Protein AF-A0A8H6XWH4-F1 (afdb_monomer_lite)

Foldseek 3Di:
DDDDDDDDDPVLLQVLLQLLLVQLVCLVQLAHPPPAALLLVQCLLVLNDNVSCDLVNCCVRPVVLSVVLVVLVVDAQPDQCQVCQVLCCVQVVDGSVVCPNDHRVSSVVVSSSSVCCVRPNPDGSPDSSSVSSSNNNLPQDPVRRGSSVVQQPPDVGVSVSNVQSVLFDQQALVSALVQEDEDDDPCQVVLLVLLCVLQVPNVDHPSVLVSCLRQDADAQQVVVCVVLVVLFDPVQDCVCRRGRRRLVLLQLCLQAVGSTDRPVDHGQYEYEDALQDCVQPVDNVVSVVCQVVQAWDHDNVNNYIYTHSVVLSVLSNDDAPCVDRVRDSSSVSSNSSSSNSRNSHPPDDPD

Sequence (351 aa):
MFPSSVPVPAQRLTEAKRLGAICGLLMVFGQSPAPISPAIFQYIVHGGNLHSLPPSFISEWFSELRLQLLEFHAMGPDDDLTPFQSHLITYLNVEASAFQPRDLATHLSLGVVLLFRPTLADTTFDHPELKSFAEGFLLPCRNGFNLGEAIRNFEGGSDAFFSLIATSYISSADSVLPNIQPIAPPLLNTWIAALREHTGDITLTFNMLVERFLRGTGTPCPVQFQAARGAFHPIVDLSRIDTPGFRSQALVWAATGSPFINPTQGRIFFGPVATDDSQYDAIPANRERLAANGTFLFRTCVRTVMYPVDYVLHLAQGRYSPESEPADFQEAFDFWMLRQCLLGIGRHNLI

Radius of gyration: 26.5 Å; chains: 1; bounding box: 67×39×72 Å

pLDDT: mean 89.53, std 9.78, range [31.25, 98.19]

Organism: NCBI:txid2733690

Structure (mmCIF, N/CA/C/O backbone):
data_AF-A0A8H6XWH4-F1
#
_entry.id   AF-A0A8H6XWH4-F1
#
loop_
_atom_site.group_PDB
_atom_site.id
_atom_site.type_symbol
_atom_site.label_atom_id
_atom_site.label_alt_id
_atom_site.label_comp_id
_atom_site.label_asym_id
_atom_site.label_entity_id
_atom_site.label_seq_id
_atom_site.pdbx_PDB_ins_code
_atom_site.Cartn_x
_atom_site.Cartn_y
_atom_site.Cartn_z
_atom_site.occupancy
_atom_site.B_iso_or_equiv
_atom_site.auth_seq_id
_atom_site.auth_comp_id
_atom_site.auth_asym_id
_atom_site.auth_atom_id
_atom_site.pdbx_PDB_model_num
ATOM 1 N N . MET A 1 1 ? 21.682 -8.995 -35.319 1.00 31.75 1 MET A N 1
ATOM 2 C CA . MET A 1 1 ? 20.736 -9.767 -36.154 1.00 31.75 1 MET A CA 1
ATOM 3 C C . MET A 1 1 ? 20.256 -10.928 -35.292 1.00 31.75 1 MET A C 1
ATOM 5 O O . MET A 1 1 ? 21.017 -11.862 -35.087 1.00 31.75 1 MET A O 1
ATOM 9 N N . PHE A 1 2 ? 19.099 -10.795 -34.639 1.00 41.12 2 PHE A N 1
ATOM 10 C CA . PHE A 1 2 ? 18.585 -11.838 -33.741 1.00 41.12 2 PHE A CA 1
ATOM 11 C C . PHE A 1 2 ? 17.994 -12.986 -34.580 1.00 41.12 2 PHE A C 1
ATOM 13 O O . PHE A 1 2 ? 17.369 -12.701 -35.604 1.00 41.12 2 PHE A O 1
ATOM 20 N N . PRO A 1 3 ? 18.230 -14.260 -34.215 1.00 42.75 3 PRO A N 1
ATOM 21 C CA . PRO A 1 3 ? 17.780 -15.406 -34.997 1.00 42.75 3 PRO A CA 1
ATOM 22 C C . PRO A 1 3 ? 16.251 -15.436 -35.108 1.00 42.75 3 PRO A C 1
ATOM 24 O O . PRO A 1 3 ? 15.540 -15.015 -34.196 1.00 42.75 3 PRO A O 1
ATOM 27 N N . SER A 1 4 ? 15.767 -15.934 -36.249 1.00 44.75 4 SER A N 1
ATOM 28 C CA . SER A 1 4 ? 14.352 -16.142 -36.570 1.00 44.75 4 SER A CA 1
ATOM 29 C C . SER A 1 4 ? 13.610 -16.778 -35.393 1.00 44.75 4 SER A C 1
ATOM 31 O O . SER A 1 4 ? 13.966 -17.877 -34.960 1.00 44.75 4 SER A O 1
ATOM 33 N N . SER A 1 5 ? 12.604 -16.071 -34.876 1.00 60.16 5 SER A N 1
ATOM 34 C CA . SER A 1 5 ? 11.855 -16.456 -33.686 1.00 60.16 5 SER A CA 1
ATOM 35 C C . SER A 1 5 ? 11.171 -17.808 -33.872 1.00 60.16 5 SER A C 1
ATOM 37 O O . SER A 1 5 ? 10.483 -18.060 -34.862 1.00 60.16 5 SER A O 1
ATOM 39 N N . VAL A 1 6 ? 11.338 -18.681 -32.880 1.00 66.81 6 VAL A N 1
ATOM 40 C CA . VAL A 1 6 ? 10.468 -19.844 -32.703 1.00 66.81 6 VAL A CA 1
ATOM 41 C C . VAL A 1 6 ? 9.021 -19.328 -32.639 1.00 66.81 6 VAL A C 1
ATOM 43 O O . VAL A 1 6 ? 8.759 -18.380 -31.892 1.00 66.81 6 VAL A O 1
ATOM 46 N N . PRO A 1 7 ? 8.078 -19.888 -33.417 1.00 81.00 7 PRO A N 1
ATOM 47 C CA . PRO A 1 7 ? 6.696 -19.428 -33.401 1.00 81.00 7 PRO A CA 1
ATOM 48 C C . PRO A 1 7 ? 6.089 -19.600 -32.004 1.00 81.00 7 PRO A C 1
ATOM 50 O O . PRO A 1 7 ? 6.085 -20.695 -31.439 1.00 81.00 7 PRO A O 1
ATOM 53 N N . VAL A 1 8 ? 5.573 -18.504 -31.445 1.00 86.19 8 VAL A N 1
ATOM 54 C CA . VAL A 1 8 ? 4.925 -18.501 -30.130 1.00 86.19 8 VAL A CA 1
ATOM 55 C C . VAL A 1 8 ? 3.542 -19.163 -30.238 1.00 86.19 8 VAL A C 1
ATOM 57 O O . VAL A 1 8 ? 2.757 -18.775 -31.108 1.00 86.19 8 VAL A O 1
ATOM 60 N N . PRO A 1 9 ? 3.189 -20.126 -29.365 1.00 92.94 9 PRO A N 1
ATOM 61 C CA . PRO A 1 9 ? 1.874 -20.766 -29.385 1.00 92.94 9 PRO A CA 1
ATOM 62 C C . PRO A 1 9 ? 0.717 -19.771 -29.200 1.00 92.94 9 PRO A C 1
ATOM 64 O O . PRO A 1 9 ? 0.754 -18.919 -28.314 1.00 92.94 9 PRO A O 1
ATOM 67 N N 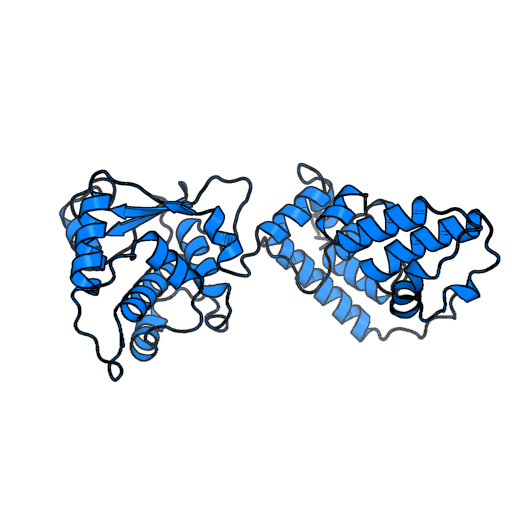. ALA A 1 10 ? -0.371 -19.934 -29.959 1.00 93.44 10 ALA A N 1
ATOM 68 C CA . ALA A 1 10 ? -1.546 -19.052 -29.892 1.00 93.44 10 ALA A CA 1
ATOM 69 C C . ALA A 1 10 ? -2.185 -18.970 -28.489 1.00 93.44 10 ALA A C 1
ATOM 71 O O . ALA A 1 10 ? -2.708 -17.925 -28.092 1.00 93.44 10 ALA A O 1
ATOM 72 N N . GLN A 1 11 ? -2.112 -20.060 -27.716 1.00 95.50 11 GLN A N 1
ATOM 73 C CA . GLN A 1 11 ? -2.564 -20.077 -26.326 1.00 95.50 11 GLN A CA 1
ATOM 74 C C . GLN A 1 11 ? -1.777 -19.080 -25.466 1.00 95.50 11 GLN A C 1
ATOM 76 O O . GLN A 1 11 ? -2.391 -18.289 -24.753 1.00 95.50 11 GLN A O 1
ATOM 81 N N . ARG A 1 12 ? -0.444 -19.048 -25.594 1.00 94.06 12 ARG A N 1
ATOM 82 C CA . ARG A 1 12 ? 0.407 -18.105 -24.855 1.00 94.06 12 ARG A CA 1
ATOM 83 C C . ARG A 1 12 ? 0.105 -16.657 -25.207 1.00 94.06 12 ARG A C 1
ATOM 85 O O . ARG A 1 12 ? 0.040 -15.818 -24.318 1.00 94.06 12 ARG A O 1
ATOM 92 N N . LEU A 1 13 ? -0.159 -16.367 -26.481 1.00 95.69 13 LEU A N 1
ATOM 93 C CA . LEU A 1 13 ? -0.575 -15.027 -26.912 1.00 95.69 13 LEU A CA 1
ATOM 94 C C . LEU A 1 13 ? -1.909 -14.617 -26.266 1.00 95.69 13 LEU A C 1
ATOM 96 O O . LEU A 1 13 ? -2.063 -13.494 -25.789 1.00 95.69 13 LEU A O 1
ATOM 100 N N . THR A 1 14 ? -2.860 -15.551 -26.183 1.00 96.38 14 THR A N 1
ATOM 101 C CA . THR A 1 14 ? -4.155 -15.321 -25.523 1.00 96.38 14 THR A CA 1
ATOM 102 C C . THR A 1 14 ? -3.994 -15.088 -24.019 1.00 96.38 14 THR A C 1
ATOM 104 O O . THR A 1 14 ? -4.632 -14.196 -23.461 1.00 96.38 14 THR A O 1
ATOM 107 N N . GLU A 1 15 ? -3.143 -15.868 -23.354 1.00 96.25 15 GLU A N 1
ATOM 108 C CA . GLU A 1 15 ? -2.835 -15.721 -21.928 1.00 96.25 15 GLU A CA 1
ATOM 109 C C . GLU A 1 15 ? -2.124 -14.395 -21.638 1.00 96.25 15 GLU A C 1
ATOM 111 O O . GLU A 1 15 ? -2.551 -13.672 -20.739 1.00 96.25 15 GLU A O 1
ATOM 116 N N . ALA A 1 16 ? -1.130 -14.018 -22.447 1.00 95.12 16 ALA A N 1
ATOM 117 C CA . ALA A 1 16 ? -0.447 -12.729 -22.350 1.00 95.12 16 ALA A CA 1
ATOM 118 C C . ALA A 1 16 ? -1.435 -11.562 -22.487 1.00 95.12 16 ALA A C 1
ATOM 120 O O . ALA A 1 16 ? -1.417 -10.632 -21.682 1.00 95.12 16 ALA A O 1
ATOM 121 N N . LYS A 1 17 ? -2.365 -11.646 -23.447 1.00 96.69 17 LYS A N 1
ATOM 122 C CA . LYS A 1 17 ? -3.423 -10.645 -23.630 1.00 96.69 17 LYS A CA 1
ATOM 123 C C . LYS A 1 17 ? -4.367 -10.550 -22.432 1.00 96.69 17 LYS A C 1
ATOM 125 O O . LYS A 1 17 ? -4.719 -9.450 -22.013 1.00 96.69 17 LYS A O 1
ATOM 130 N N . ARG A 1 18 ? -4.765 -11.683 -21.846 1.00 96.44 18 ARG A N 1
ATOM 131 C CA . ARG A 1 18 ? -5.587 -11.698 -20.622 1.00 96.44 18 ARG A CA 1
ATOM 132 C C . ARG A 1 18 ? -4.845 -11.092 -19.437 1.00 96.44 18 ARG A C 1
ATOM 134 O O . ARG A 1 18 ? -5.436 -10.296 -18.715 1.00 96.44 18 ARG A O 1
ATOM 141 N N . LEU A 1 19 ? -3.569 -11.433 -19.264 1.00 95.88 19 LEU A N 1
ATOM 142 C CA . LEU A 1 19 ? -2.735 -10.870 -18.207 1.00 95.88 19 LEU A CA 1
ATOM 143 C C . LEU A 1 19 ? -2.619 -9.350 -18.354 1.00 95.88 19 LEU A C 1
ATOM 145 O O . LEU A 1 19 ? -2.878 -8.636 -17.392 1.00 95.88 19 LEU A O 1
ATOM 149 N N . GLY A 1 20 ? -2.337 -8.857 -19.564 1.00 96.38 20 GLY A N 1
ATOM 150 C CA . GLY A 1 20 ? -2.315 -7.424 -19.851 1.00 96.38 20 GLY A CA 1
ATOM 151 C C . GLY A 1 20 ? -3.627 -6.741 -19.462 1.00 96.38 20 GLY A C 1
ATOM 152 O O . GLY A 1 20 ? -3.608 -5.747 -18.741 1.00 96.38 20 GLY A O 1
ATOM 153 N N . ALA A 1 21 ? -4.771 -7.312 -19.853 1.00 95.88 21 ALA A N 1
ATOM 154 C CA . ALA A 1 21 ? -6.084 -6.776 -19.492 1.00 95.88 21 ALA A CA 1
ATOM 155 C C . ALA A 1 21 ? -6.318 -6.741 -17.971 1.00 95.88 21 ALA A C 1
ATOM 157 O O . ALA A 1 21 ? -6.836 -5.751 -17.458 1.00 95.88 21 ALA A O 1
ATOM 158 N N . ILE A 1 22 ? -5.898 -7.777 -17.237 1.00 94.44 22 ILE A N 1
ATOM 159 C CA . ILE A 1 22 ? -5.954 -7.796 -15.767 1.00 94.44 22 ILE A CA 1
ATOM 160 C C . ILE A 1 22 ? -5.090 -6.671 -15.187 1.00 94.44 22 ILE A C 1
ATOM 162 O O . ILE A 1 22 ? -5.567 -5.936 -14.328 1.00 94.44 22 ILE A O 1
ATOM 166 N N . CYS A 1 23 ? -3.863 -6.477 -15.679 1.00 94.50 23 CYS A N 1
ATOM 167 C CA . CYS A 1 23 ? -2.995 -5.383 -15.236 1.00 94.50 23 CYS A CA 1
ATOM 168 C C . CYS A 1 23 ? -3.617 -4.004 -15.494 1.00 94.50 23 CYS A C 1
ATOM 170 O O . CYS A 1 23 ? -3.579 -3.145 -14.616 1.00 94.50 23 CYS A O 1
ATOM 172 N N . GLY A 1 24 ? -4.229 -3.806 -16.665 1.00 93.56 24 GLY A N 1
ATOM 173 C CA . GLY A 1 24 ? -4.940 -2.569 -16.984 1.00 93.56 24 GLY A CA 1
ATOM 174 C C . GLY A 1 24 ? -6.115 -2.325 -16.034 1.00 93.56 24 GLY A C 1
ATOM 175 O O . GLY A 1 24 ? -6.269 -1.225 -15.508 1.00 93.56 24 GLY A O 1
ATOM 176 N N . LEU A 1 25 ? -6.906 -3.363 -15.744 1.00 90.88 25 LEU A N 1
ATOM 177 C CA . LEU A 1 25 ? -8.021 -3.273 -14.800 1.00 90.88 25 LEU A CA 1
ATOM 178 C C . LEU A 1 25 ? -7.539 -2.966 -13.379 1.00 90.88 25 LEU A C 1
ATOM 180 O O . LEU A 1 25 ? -8.124 -2.108 -12.726 1.00 90.88 25 LEU A O 1
ATOM 184 N N . LEU A 1 26 ? -6.460 -3.603 -12.914 1.00 87.62 26 LEU A N 1
ATOM 185 C CA . LEU A 1 26 ? -5.857 -3.304 -11.612 1.00 87.62 26 LEU A CA 1
ATOM 186 C C . LEU A 1 26 ? -5.508 -1.816 -11.495 1.00 87.62 26 LEU A C 1
ATOM 188 O O . LEU A 1 26 ? -5.906 -1.181 -10.521 1.00 87.62 26 LEU A O 1
ATOM 192 N N . MET A 1 27 ? -4.868 -1.237 -12.515 1.00 89.19 27 MET A N 1
ATOM 193 C CA . MET A 1 27 ? -4.523 0.188 -12.521 1.00 89.19 27 MET A CA 1
ATOM 194 C C . MET A 1 27 ? -5.756 1.099 -12.558 1.00 89.19 27 MET A C 1
ATOM 196 O O . MET A 1 27 ? -5.778 2.116 -11.870 1.00 89.19 27 MET A O 1
ATOM 200 N N . VAL A 1 28 ? -6.813 0.722 -13.289 1.00 85.81 28 VAL A N 1
ATOM 201 C CA . VAL A 1 28 ? -8.110 1.429 -13.247 1.00 85.81 28 VAL A CA 1
ATOM 202 C C . VAL A 1 28 ? -8.706 1.414 -11.833 1.00 85.81 28 VAL A C 1
ATOM 204 O O . VAL A 1 28 ? -9.313 2.395 -11.411 1.00 85.81 28 VAL A O 1
ATOM 207 N N . PHE A 1 29 ? -8.495 0.334 -11.079 1.00 79.12 29 PHE A N 1
ATOM 208 C CA . PHE A 1 29 ? -8.912 0.204 -9.681 1.00 79.12 29 PHE A CA 1
ATOM 209 C C . PHE A 1 29 ? -7.881 0.726 -8.664 1.00 79.12 29 PHE A C 1
ATOM 211 O O . PHE A 1 29 ? -8.011 0.444 -7.472 1.00 79.12 29 PHE A O 1
ATOM 218 N N . GLY A 1 30 ? -6.873 1.492 -9.097 1.00 75.38 30 GLY A N 1
ATOM 219 C CA . GLY A 1 30 ? -5.896 2.108 -8.194 1.00 75.38 30 GLY A CA 1
ATOM 220 C C . GLY A 1 30 ? -4.855 1.137 -7.629 1.00 75.38 30 GLY A C 1
ATOM 221 O O . GLY A 1 30 ? -4.251 1.421 -6.597 1.00 75.38 30 GLY A O 1
ATOM 222 N N . GLN A 1 31 ? -4.663 -0.025 -8.257 1.00 77.81 31 GLN A N 1
ATOM 223 C CA . GLN A 1 31 ? -3.746 -1.067 -7.799 1.00 77.81 31 GLN A CA 1
ATOM 224 C C . GLN A 1 31 ? -2.550 -1.212 -8.737 1.00 77.81 31 GLN A C 1
ATOM 226 O O . GLN A 1 31 ? -2.696 -1.280 -9.959 1.00 77.81 31 GLN A O 1
ATOM 231 N N . SER A 1 32 ? -1.358 -1.317 -8.149 1.00 81.94 32 SER A N 1
ATOM 232 C CA . SER A 1 32 ? -0.141 -1.624 -8.896 1.00 81.94 32 SER A CA 1
ATOM 233 C C . SER A 1 32 ? -0.097 -3.117 -9.250 1.00 81.94 32 SER A C 1
ATOM 235 O O . SER A 1 32 ? -0.188 -3.954 -8.346 1.00 81.94 32 SER A O 1
ATOM 237 N N . PRO A 1 33 ? 0.039 -3.491 -10.535 1.00 84.31 33 PRO A N 1
ATOM 238 C CA . PRO A 1 33 ? 0.127 -4.885 -10.962 1.00 84.31 33 PRO A CA 1
ATOM 239 C C . PRO A 1 33 ? 1.521 -5.476 -10.685 1.00 84.31 33 PRO A C 1
ATOM 241 O O . PRO A 1 33 ? 2.312 -5.733 -11.594 1.00 84.31 33 PRO A O 1
ATOM 244 N N . ALA A 1 34 ? 1.822 -5.717 -9.410 1.00 76.50 34 ALA A N 1
ATOM 245 C CA . ALA A 1 34 ? 3.020 -6.436 -8.989 1.00 76.50 34 ALA A CA 1
ATOM 246 C C . ALA A 1 34 ? 2.964 -7.920 -9.426 1.00 76.50 34 ALA A C 1
ATOM 248 O O . ALA A 1 34 ? 1.881 -8.510 -9.443 1.00 76.50 34 ALA A O 1
ATOM 249 N N . PRO A 1 35 ? 4.104 -8.557 -9.761 1.00 79.75 35 PRO A N 1
ATOM 250 C CA . PRO A 1 35 ? 5.477 -8.048 -9.675 1.00 79.75 35 PRO A CA 1
ATOM 251 C C . PRO A 1 35 ? 5.983 -7.351 -10.958 1.00 79.75 35 PRO A C 1
ATOM 253 O O . PRO A 1 35 ? 7.190 -7.233 -11.145 1.00 79.75 35 PRO A O 1
ATOM 256 N N . ILE A 1 36 ? 5.106 -6.928 -11.876 1.00 86.69 36 ILE A N 1
ATOM 257 C CA . ILE A 1 36 ? 5.533 -6.360 -13.164 1.00 86.69 36 ILE A CA 1
ATOM 258 C C . ILE A 1 36 ? 6.059 -4.935 -12.959 1.00 86.69 36 ILE A C 1
ATOM 260 O O . ILE A 1 36 ? 5.407 -4.102 -12.330 1.00 86.69 36 ILE A O 1
ATOM 264 N N . SER A 1 37 ? 7.240 -4.652 -13.512 1.00 87.44 37 SER A N 1
ATOM 265 C CA . SER A 1 37 ? 7.883 -3.346 -13.372 1.00 87.44 37 SER A CA 1
ATOM 266 C C . SER A 1 37 ? 7.072 -2.212 -14.027 1.00 87.44 37 SER A C 1
ATOM 268 O O . SER A 1 37 ? 6.624 -2.371 -15.169 1.00 87.44 37 SER A O 1
ATOM 270 N N . PRO A 1 38 ? 6.974 -1.028 -13.386 1.00 89.81 38 PRO A N 1
ATOM 271 C CA . PRO A 1 38 ? 6.430 0.190 -13.992 1.00 89.81 38 PRO A CA 1
ATOM 272 C C . PRO A 1 38 ? 7.058 0.558 -15.343 1.00 89.81 38 PRO A C 1
ATOM 274 O O . PRO A 1 38 ? 6.363 1.086 -16.211 1.00 89.81 38 PRO A O 1
ATOM 277 N N . ALA A 1 39 ? 8.338 0.228 -15.567 1.00 91.81 39 ALA A N 1
ATOM 278 C CA . ALA A 1 39 ? 9.020 0.503 -16.833 1.00 91.81 39 ALA A CA 1
ATOM 279 C C . ALA A 1 39 ? 8.356 -0.188 -18.031 1.00 91.81 39 ALA A C 1
ATOM 281 O O . ALA A 1 39 ? 8.267 0.408 -19.103 1.00 91.81 39 ALA A O 1
ATOM 282 N N . ILE A 1 40 ? 7.839 -1.410 -17.850 1.00 92.56 40 ILE A N 1
ATOM 283 C CA . ILE A 1 40 ? 7.145 -2.150 -18.914 1.00 92.56 40 ILE A CA 1
ATOM 284 C C . ILE A 1 40 ? 5.864 -1.417 -19.316 1.00 92.56 40 ILE A C 1
ATOM 286 O O . ILE A 1 40 ? 5.590 -1.259 -20.505 1.00 92.56 40 ILE A O 1
ATOM 290 N N . PHE A 1 41 ? 5.094 -0.921 -18.347 1.00 94.25 41 PHE A N 1
ATOM 291 C CA . PHE A 1 41 ? 3.860 -0.189 -18.630 1.00 94.25 41 PHE A CA 1
ATOM 292 C C . PHE A 1 41 ? 4.140 1.165 -19.274 1.00 94.25 41 PHE A C 1
ATOM 294 O O . PHE A 1 41 ? 3.500 1.497 -20.268 1.00 94.25 41 PHE A O 1
ATOM 301 N N . GLN A 1 42 ? 5.136 1.900 -18.778 1.00 94.62 42 GLN A N 1
ATOM 302 C CA . GLN A 1 42 ? 5.601 3.142 -19.392 1.00 94.62 42 GLN A CA 1
ATOM 303 C C . GLN A 1 42 ? 6.012 2.904 -20.853 1.00 94.62 42 GLN A C 1
ATOM 305 O O . GLN A 1 42 ? 5.522 3.576 -21.757 1.00 94.62 42 GLN A O 1
ATOM 310 N N . TYR A 1 43 ? 6.817 1.876 -21.115 1.00 94.19 43 TYR A N 1
ATOM 311 C CA . TYR A 1 43 ? 7.234 1.499 -22.464 1.00 94.19 43 TYR A CA 1
ATOM 312 C C . TYR A 1 43 ? 6.048 1.143 -23.378 1.00 94.19 43 TYR A C 1
ATOM 314 O O . TYR A 1 43 ? 5.972 1.620 -24.510 1.00 94.19 43 TYR A O 1
ATOM 322 N N . ILE A 1 44 ? 5.076 0.363 -22.887 1.00 94.94 44 ILE A N 1
ATOM 323 C CA . ILE A 1 44 ? 3.871 -0.030 -23.639 1.00 94.94 44 ILE A CA 1
ATOM 324 C C . ILE A 1 44 ? 2.975 1.168 -23.958 1.00 94.94 44 ILE A C 1
ATOM 326 O O . ILE A 1 44 ? 2.523 1.315 -25.095 1.00 94.94 44 ILE A O 1
ATOM 330 N N . VAL A 1 45 ? 2.710 2.026 -22.970 1.00 95.31 45 VAL A N 1
ATOM 331 C CA . VAL A 1 45 ? 1.864 3.219 -23.125 1.00 95.31 45 VAL A CA 1
ATOM 332 C C . VAL A 1 45 ? 2.429 4.153 -24.193 1.00 95.31 45 VAL A C 1
ATOM 334 O O . VAL A 1 45 ? 1.670 4.822 -24.892 1.00 95.31 45 VAL A O 1
ATOM 337 N N . HIS A 1 46 ? 3.746 4.163 -24.371 1.00 94.81 46 HIS A N 1
ATOM 338 C CA . HIS A 1 46 ? 4.431 4.954 -25.391 1.00 94.81 46 HIS A CA 1
ATOM 339 C C . HIS A 1 46 ? 4.813 4.142 -26.637 1.00 94.81 46 HIS A C 1
ATOM 341 O O . HIS A 1 46 ? 5.699 4.540 -27.390 1.00 94.81 46 HIS A O 1
ATOM 347 N N . GLY A 1 47 ? 4.139 3.013 -26.881 1.00 91.88 47 GLY A N 1
ATOM 348 C CA . GLY A 1 47 ? 4.256 2.248 -28.126 1.00 91.88 47 GLY A CA 1
ATOM 349 C C . GLY A 1 47 ? 5.629 1.614 -28.351 1.00 91.88 47 GLY A C 1
ATOM 350 O O . GLY A 1 47 ? 6.061 1.479 -29.492 1.00 91.88 47 GLY A O 1
ATOM 351 N N . GLY A 1 48 ? 6.337 1.268 -27.278 1.00 91.31 48 GLY A N 1
ATOM 352 C CA . GLY A 1 48 ? 7.678 0.703 -27.355 1.00 91.31 48 GLY A CA 1
ATOM 353 C C . GLY A 1 48 ? 8.784 1.740 -27.568 1.00 91.31 48 GLY A C 1
ATOM 354 O O . GLY A 1 48 ? 9.875 1.395 -28.031 1.00 91.31 48 GLY A O 1
ATOM 355 N N . ASN A 1 49 ? 8.533 3.010 -27.246 1.00 91.81 49 ASN A N 1
ATOM 356 C CA . ASN A 1 49 ? 9.550 4.052 -27.302 1.00 91.81 49 ASN A CA 1
ATOM 357 C C . ASN A 1 49 ? 10.411 4.049 -26.030 1.00 91.81 49 ASN A C 1
ATOM 359 O O . ASN A 1 49 ? 9.952 4.467 -24.977 1.00 91.81 49 ASN A O 1
ATOM 363 N N . LEU A 1 50 ? 11.685 3.655 -26.124 1.00 89.88 50 LEU A N 1
ATOM 364 C CA . LEU A 1 50 ? 12.583 3.626 -24.961 1.00 89.88 50 LEU A CA 1
ATOM 365 C C . LEU A 1 50 ? 12.827 5.018 -24.350 1.00 89.88 50 LEU A C 1
ATOM 367 O O . LEU A 1 50 ? 13.075 5.129 -23.152 1.00 89.88 50 LEU A O 1
ATOM 371 N N . HIS A 1 51 ? 12.696 6.089 -25.139 1.00 90.75 51 HIS A N 1
ATOM 372 C CA . HIS A 1 51 ? 12.800 7.461 -24.632 1.00 90.75 51 HIS A CA 1
ATOM 373 C C . HIS A 1 51 ? 11.664 7.838 -23.672 1.00 90.75 51 HIS A C 1
ATOM 375 O O . HIS A 1 51 ? 11.754 8.873 -23.016 1.00 90.75 51 HIS A O 1
ATOM 381 N N . SER A 1 52 ? 10.624 7.006 -23.544 1.00 92.44 52 SER A N 1
ATOM 382 C CA . SER A 1 52 ? 9.609 7.165 -22.504 1.00 92.44 52 SER A CA 1
ATOM 383 C C . SER A 1 52 ? 10.120 6.847 -21.101 1.00 92.44 52 SER A C 1
ATOM 385 O O . SER A 1 52 ? 9.356 6.989 -20.155 1.00 92.44 52 SER A O 1
ATOM 387 N N . LEU A 1 53 ? 11.362 6.380 -20.944 1.00 92.94 53 LEU A N 1
ATOM 388 C CA . LEU A 1 53 ? 12.014 6.173 -19.654 1.00 92.94 53 LEU A CA 1
ATOM 389 C C . LEU A 1 53 ? 12.986 7.334 -19.373 1.00 92.94 53 LEU A C 1
ATOM 391 O O . LEU A 1 53 ? 14.199 7.176 -19.552 1.00 92.94 53 LEU A O 1
ATOM 395 N N . PRO A 1 54 ? 12.495 8.526 -18.982 1.00 91.25 54 PRO A N 1
ATOM 396 C CA . PRO A 1 54 ? 13.371 9.657 -18.728 1.00 91.25 54 PRO A CA 1
ATOM 397 C C . PRO A 1 54 ? 14.268 9.406 -17.503 1.00 91.25 54 PRO A C 1
ATOM 399 O O . PRO A 1 54 ? 13.951 8.583 -16.639 1.00 91.25 54 PRO A O 1
ATOM 402 N N . PRO A 1 55 ? 15.370 10.164 -17.368 1.00 89.12 55 PRO A N 1
ATOM 403 C CA . PRO A 1 55 ? 16.239 10.118 -16.195 1.00 89.12 55 PRO A CA 1
ATOM 404 C C . PRO A 1 55 ? 15.522 10.194 -14.842 1.00 89.12 55 PRO A C 1
ATOM 406 O O . PRO A 1 55 ? 15.933 9.509 -13.909 1.00 89.12 55 PRO A O 1
ATOM 409 N N . SER A 1 56 ? 14.468 11.010 -14.736 1.00 85.00 56 SER A N 1
ATOM 410 C CA . SER A 1 56 ? 13.638 11.139 -13.531 1.00 85.00 56 SER A CA 1
ATOM 411 C C . SER A 1 56 ? 12.935 9.829 -13.184 1.00 85.00 56 SER A C 1
ATOM 413 O O . SER A 1 56 ? 13.039 9.370 -12.052 1.00 85.00 56 SER A O 1
ATOM 415 N N . PHE A 1 57 ? 12.308 9.188 -14.172 1.00 88.94 57 PHE A N 1
ATOM 416 C CA . PHE A 1 57 ? 11.628 7.905 -14.007 1.00 88.94 57 PHE A CA 1
ATOM 417 C C . PHE A 1 57 ? 12.608 6.810 -13.569 1.00 88.94 57 PHE A C 1
ATOM 419 O O . PHE A 1 57 ? 12.359 6.085 -12.612 1.00 88.94 57 PHE A O 1
ATOM 426 N N . ILE A 1 58 ? 13.770 6.712 -14.223 1.00 90.25 58 ILE A N 1
ATOM 427 C CA . ILE A 1 58 ? 14.791 5.724 -13.842 1.00 90.25 58 ILE A CA 1
ATOM 428 C C . ILE A 1 58 ? 15.344 6.003 -12.443 1.00 90.25 58 ILE A C 1
ATOM 430 O O . ILE A 1 58 ? 15.590 5.064 -11.698 1.00 90.25 58 ILE A O 1
ATOM 434 N N . SER A 1 59 ? 15.488 7.268 -12.049 1.00 85.25 59 SER A N 1
ATOM 435 C CA . SER A 1 59 ? 15.919 7.620 -10.694 1.00 85.25 59 SER A CA 1
ATOM 436 C C . SER A 1 59 ? 14.916 7.213 -9.614 1.00 85.25 59 SER A C 1
ATOM 438 O O . SER A 1 59 ? 15.340 6.898 -8.508 1.00 85.25 59 SER A O 1
ATOM 440 N N . GLU A 1 60 ? 13.617 7.262 -9.909 1.00 80.06 60 GLU A N 1
ATOM 441 C CA . GLU A 1 60 ? 12.557 6.889 -8.968 1.00 80.06 60 GLU A CA 1
ATOM 442 C C . GLU A 1 60 ? 12.437 5.369 -8.818 1.00 80.06 60 GLU A C 1
ATOM 444 O O . GLU A 1 60 ? 12.342 4.861 -7.704 1.00 80.06 60 GLU A O 1
ATOM 449 N N . TRP A 1 61 ? 12.468 4.641 -9.937 1.00 81.62 61 TRP A N 1
ATOM 450 C CA . TRP A 1 61 ? 12.171 3.205 -9.961 1.00 81.62 61 TRP A CA 1
ATOM 451 C C . TRP A 1 61 ? 13.408 2.300 -9.908 1.00 81.62 61 TRP A C 1
ATOM 453 O O . TRP A 1 61 ? 13.287 1.130 -9.551 1.00 81.62 61 TRP A O 1
ATOM 463 N N . PHE A 1 62 ? 14.584 2.813 -10.284 1.00 85.75 62 PHE A N 1
ATOM 464 C CA . PHE A 1 62 ? 15.840 2.061 -10.406 1.00 85.75 62 PHE A CA 1
ATOM 465 C C . PHE A 1 62 ? 17.049 2.945 -10.046 1.00 85.75 62 PHE A C 1
ATOM 467 O O . PHE A 1 62 ? 17.937 3.188 -10.871 1.00 85.75 62 PHE A O 1
ATOM 474 N N . SER A 1 63 ? 17.088 3.460 -8.817 1.00 81.06 63 SER A N 1
ATOM 475 C CA . SER A 1 63 ? 18.105 4.414 -8.353 1.00 81.06 63 SER A CA 1
ATOM 476 C C . SER A 1 63 ? 19.548 3.942 -8.557 1.00 81.06 63 SER A C 1
ATOM 478 O O . SER A 1 63 ? 20.403 4.714 -8.986 1.00 81.06 63 SER A O 1
ATOM 480 N N . GLU A 1 64 ? 19.829 2.665 -8.318 1.00 84.31 64 GLU A N 1
ATOM 481 C CA . GLU A 1 64 ? 21.154 2.071 -8.488 1.00 84.31 64 GLU A CA 1
ATOM 482 C C . GLU A 1 64 ? 21.538 2.014 -9.969 1.00 84.31 64 GLU A C 1
ATOM 484 O O . GLU A 1 64 ? 22.648 2.395 -10.340 1.00 84.31 64 GLU A O 1
ATOM 489 N N . LEU A 1 65 ? 20.596 1.625 -10.837 1.00 88.25 65 LEU A N 1
ATOM 490 C CA . LEU A 1 65 ? 20.796 1.640 -12.286 1.00 88.25 65 LEU A CA 1
ATOM 491 C C . LEU A 1 65 ? 21.046 3.064 -12.790 1.00 88.25 65 LEU A C 1
ATOM 493 O O . LEU A 1 65 ? 21.877 3.273 -13.671 1.00 88.25 65 LEU A O 1
ATOM 497 N N . ARG A 1 66 ? 20.356 4.065 -12.229 1.00 89.44 66 ARG A N 1
ATOM 498 C CA . ARG A 1 66 ? 20.588 5.471 -12.572 1.00 89.44 66 ARG A CA 1
ATOM 499 C C . ARG A 1 66 ? 22.032 5.880 -12.293 1.00 89.44 66 ARG A C 1
ATOM 501 O O . ARG A 1 66 ? 22.634 6.532 -13.145 1.00 89.44 66 ARG A O 1
ATOM 508 N N . LEU A 1 67 ? 22.566 5.513 -11.128 1.00 88.50 67 LEU A N 1
ATOM 509 C CA . LEU A 1 67 ? 23.954 5.800 -10.761 1.00 88.50 67 LEU A CA 1
ATOM 510 C C . LEU A 1 67 ? 24.929 5.102 -11.712 1.00 88.50 67 LEU A C 1
ATOM 512 O O . LEU A 1 67 ? 25.791 5.764 -12.282 1.00 88.50 67 LEU A O 1
ATOM 516 N N . GLN A 1 68 ? 24.713 3.815 -11.989 1.00 90.75 68 GLN A N 1
ATOM 517 C CA . GLN A 1 68 ? 25.533 3.055 -12.937 1.00 90.75 68 GLN A CA 1
ATOM 518 C C . GLN A 1 68 ? 25.527 3.671 -14.342 1.00 90.75 68 GLN A C 1
ATOM 520 O O . GLN A 1 68 ? 26.571 3.791 -14.976 1.00 90.75 68 GLN A O 1
ATOM 525 N N . LEU A 1 69 ? 24.369 4.106 -14.845 1.00 92.19 69 LEU A N 1
ATOM 526 C CA . LEU A 1 69 ? 24.274 4.748 -16.159 1.00 92.19 69 LEU A CA 1
ATOM 527 C C . LEU A 1 69 ? 24.992 6.104 -16.201 1.00 92.19 69 LEU A C 1
ATOM 529 O O . LEU A 1 69 ? 25.552 6.458 -17.236 1.00 92.19 69 LEU A O 1
ATOM 533 N N . LEU A 1 70 ? 24.982 6.863 -15.100 1.00 93.12 70 LEU A N 1
ATOM 534 C CA . LEU A 1 70 ? 25.732 8.117 -14.993 1.00 93.12 70 LEU A CA 1
ATOM 535 C C . LEU A 1 70 ? 27.242 7.870 -14.999 1.00 93.12 70 LEU A C 1
ATOM 537 O O . LEU A 1 70 ? 27.957 8.556 -15.724 1.00 93.12 70 LEU A O 1
ATOM 541 N N . GLU A 1 71 ? 27.706 6.880 -14.237 1.00 93.75 71 GLU A N 1
ATOM 542 C CA . GLU A 1 71 ? 29.111 6.463 -14.219 1.00 93.75 71 GLU A CA 1
ATOM 543 C C . GLU A 1 71 ? 29.559 5.980 -15.601 1.00 93.75 71 GLU A C 1
ATOM 545 O O . GLU A 1 71 ? 30.581 6.434 -16.108 1.00 93.75 71 GLU A O 1
ATOM 550 N N . PHE A 1 72 ? 28.754 5.138 -16.257 1.00 93.88 72 PHE A N 1
ATOM 551 C CA . PHE A 1 72 ? 29.050 4.640 -17.598 1.00 93.88 72 PHE A CA 1
ATOM 552 C C . PHE A 1 72 ? 29.118 5.771 -18.627 1.00 93.88 72 PHE A C 1
ATOM 554 O O . PHE A 1 72 ? 30.000 5.773 -19.475 1.00 93.88 72 PHE A O 1
ATOM 561 N N . HIS A 1 73 ? 28.204 6.744 -18.562 1.00 91.25 73 HIS A N 1
ATOM 562 C CA . HIS A 1 73 ? 28.188 7.866 -19.503 1.00 91.25 73 HIS A CA 1
ATOM 563 C C . HIS A 1 73 ? 29.332 8.864 -19.276 1.00 91.25 73 HIS A C 1
ATOM 565 O O . HIS A 1 73 ? 29.709 9.581 -20.200 1.00 91.25 73 HIS A O 1
ATOM 571 N N . ALA A 1 74 ? 29.870 8.933 -18.055 1.00 93.94 74 ALA A N 1
ATOM 572 C CA . ALA A 1 74 ? 31.057 9.727 -17.755 1.00 93.94 74 ALA A CA 1
ATOM 573 C C . ALA A 1 74 ? 32.343 9.094 -18.315 1.00 93.94 74 ALA A C 1
ATOM 575 O O . ALA A 1 74 ? 33.345 9.792 -18.464 1.00 93.94 74 ALA A O 1
ATOM 576 N N . MET A 1 75 ? 32.310 7.798 -18.633 1.00 93.06 75 MET A N 1
ATOM 577 C CA . MET A 1 75 ? 33.401 7.097 -19.299 1.00 93.06 75 MET A CA 1
ATOM 578 C C . MET A 1 75 ? 33.366 7.324 -20.812 1.00 93.06 75 MET A C 1
ATOM 580 O O . MET A 1 75 ? 32.315 7.456 -21.431 1.00 93.06 75 MET A O 1
ATOM 584 N N . GLY A 1 76 ? 34.541 7.347 -21.424 1.00 92.00 76 GLY A N 1
ATOM 585 C CA . GLY A 1 76 ? 34.744 7.338 -22.861 1.00 92.00 76 GLY A CA 1
ATOM 586 C C . GLY A 1 76 ? 34.845 5.924 -23.447 1.00 92.00 76 GLY A C 1
ATOM 587 O O . GLY A 1 76 ? 34.793 4.919 -22.734 1.00 92.00 76 GLY A O 1
ATOM 588 N N . PRO A 1 77 ? 35.012 5.814 -24.776 1.00 92.75 77 PRO A N 1
ATOM 589 C CA . PRO A 1 77 ? 35.170 4.535 -25.468 1.00 92.75 77 PRO A CA 1
ATOM 590 C C . PRO A 1 77 ? 36.455 3.780 -25.085 1.00 92.75 77 PRO A C 1
ATOM 592 O O . PRO A 1 77 ? 36.469 2.555 -25.118 1.00 92.75 77 PRO A O 1
ATOM 595 N N . ASP A 1 78 ? 37.502 4.475 -24.650 1.00 93.00 78 ASP A N 1
ATOM 596 C CA . ASP A 1 78 ? 38.792 3.847 -24.340 1.00 93.00 78 ASP A CA 1
ATOM 597 C C . ASP A 1 78 ? 38.907 3.359 -22.883 1.00 93.00 78 ASP A C 1
ATOM 599 O O . ASP A 1 78 ? 39.821 2.604 -22.554 1.00 93.00 78 ASP A O 1
ATOM 603 N N . ASP A 1 79 ? 37.970 3.741 -22.009 1.00 93.50 79 ASP A N 1
ATOM 604 C CA . ASP A 1 79 ? 38.026 3.409 -20.582 1.00 93.50 79 ASP A CA 1
ATOM 605 C C . ASP A 1 79 ? 37.749 1.923 -20.292 1.00 93.50 79 ASP A C 1
ATOM 607 O O . ASP A 1 79 ? 37.089 1.212 -21.062 1.00 93.50 79 ASP A O 1
ATOM 611 N N . ASP A 1 80 ? 38.214 1.442 -19.141 1.00 91.94 80 ASP A N 1
ATOM 612 C CA . ASP A 1 80 ? 38.030 0.058 -18.701 1.00 91.94 80 ASP A CA 1
ATOM 613 C C . ASP A 1 80 ? 36.609 -0.203 -18.170 1.00 91.94 80 ASP A C 1
ATOM 615 O O . ASP A 1 80 ? 36.182 0.405 -17.194 1.00 91.94 80 ASP A O 1
ATOM 619 N N . LEU A 1 81 ? 35.890 -1.151 -18.784 1.00 93.56 81 LEU A N 1
ATOM 620 C CA . LEU A 1 81 ? 34.524 -1.542 -18.407 1.00 93.56 81 LEU A CA 1
ATOM 621 C C . LEU A 1 81 ? 34.456 -2.557 -17.257 1.00 93.56 81 LEU A C 1
ATOM 623 O O . LEU A 1 81 ? 33.354 -2.954 -16.876 1.00 93.56 81 LEU A O 1
ATOM 627 N N . THR A 1 82 ? 35.588 -2.970 -16.681 1.00 92.75 82 THR A N 1
ATOM 628 C CA . THR A 1 82 ? 35.632 -3.895 -15.535 1.00 92.75 82 THR A CA 1
ATOM 629 C C . THR A 1 82 ? 34.690 -3.511 -14.375 1.00 92.75 82 THR A C 1
ATOM 631 O O . THR A 1 82 ? 34.058 -4.420 -13.828 1.00 92.75 82 THR A O 1
ATOM 634 N N . PRO A 1 83 ? 34.469 -2.222 -14.024 1.00 92.56 83 PRO A N 1
ATOM 635 C CA . PRO A 1 83 ? 33.474 -1.844 -13.011 1.00 92.56 83 PRO A CA 1
ATOM 636 C C . PRO A 1 83 ? 32.036 -2.309 -13.318 1.00 92.56 83 PRO A C 1
ATOM 638 O O . PRO A 1 83 ? 31.253 -2.532 -12.398 1.00 92.56 83 PRO A O 1
ATOM 641 N N . PHE A 1 84 ? 31.696 -2.522 -14.5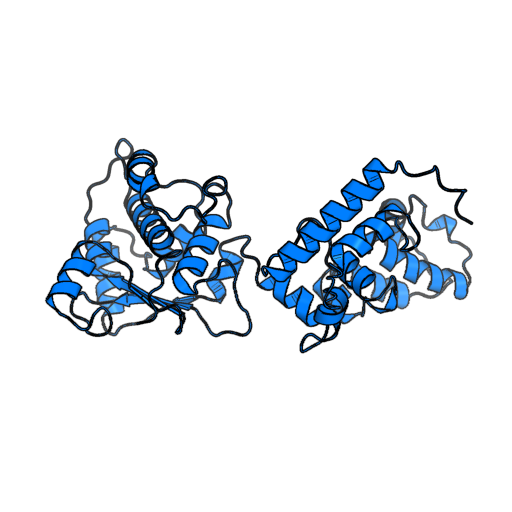95 1.00 91.38 84 PHE A N 1
ATOM 642 C CA . PHE A 1 84 ? 30.379 -2.974 -15.063 1.00 91.38 84 PHE A CA 1
ATOM 643 C C . PHE A 1 84 ? 30.310 -4.487 -15.320 1.00 91.38 84 PHE A C 1
ATOM 645 O O . PHE A 1 84 ? 29.276 -4.981 -15.773 1.00 91.38 84 PHE A O 1
ATOM 652 N N . GLN A 1 85 ? 31.376 -5.245 -15.030 1.00 92.00 85 GLN A N 1
ATOM 653 C CA . GLN A 1 85 ? 31.472 -6.682 -15.319 1.00 92.00 85 GLN A CA 1
ATOM 654 C C . GLN A 1 85 ? 30.279 -7.475 -14.769 1.00 92.00 85 GLN A C 1
ATOM 656 O O . GLN A 1 85 ? 29.704 -8.300 -15.477 1.00 92.00 85 GLN A O 1
ATOM 661 N N . SER A 1 86 ? 29.887 -7.223 -13.517 1.00 88.88 86 SER A N 1
ATOM 662 C CA . SER A 1 86 ? 28.763 -7.918 -12.877 1.00 88.88 86 SER A CA 1
ATOM 663 C C . SER A 1 86 ? 27.451 -7.685 -13.627 1.00 88.88 86 SER A C 1
ATOM 665 O O . SER A 1 86 ? 26.689 -8.626 -13.845 1.00 88.88 86 SER A O 1
ATOM 667 N N . HIS A 1 87 ? 27.211 -6.455 -14.080 1.00 86.88 87 HIS A N 1
ATOM 668 C CA . HIS A 1 87 ? 26.025 -6.077 -14.842 1.00 86.88 87 HIS A CA 1
ATOM 669 C C . HIS A 1 87 ? 26.012 -6.722 -16.228 1.00 86.88 87 HIS A C 1
ATOM 671 O O . HIS A 1 87 ? 25.009 -7.306 -16.635 1.00 86.88 87 HIS A O 1
ATOM 677 N N . LEU A 1 88 ? 27.143 -6.663 -16.937 1.00 90.25 88 LEU A N 1
ATOM 678 C CA . LEU A 1 88 ? 27.296 -7.252 -18.268 1.00 90.25 88 LEU A CA 1
ATOM 679 C C . LEU A 1 88 ? 27.119 -8.776 -18.234 1.00 90.25 88 LEU A C 1
ATOM 681 O O . LEU A 1 88 ? 26.389 -9.323 -19.059 1.00 90.25 88 LEU A O 1
ATOM 685 N N . ILE A 1 89 ? 27.682 -9.462 -17.236 1.00 89.62 89 ILE A N 1
ATOM 686 C CA . ILE A 1 89 ? 27.442 -10.898 -17.045 1.00 89.62 89 ILE A CA 1
ATOM 687 C C . ILE A 1 89 ? 25.963 -11.155 -16.744 1.00 89.62 89 ILE A C 1
ATOM 689 O O . ILE A 1 89 ? 25.352 -12.003 -17.387 1.00 89.62 89 ILE A O 1
ATOM 693 N N . THR A 1 90 ? 25.376 -10.419 -15.797 1.00 87.69 90 THR A N 1
ATOM 694 C CA . THR A 1 90 ? 24.003 -10.674 -15.327 1.00 87.69 90 THR A CA 1
ATOM 695 C C . THR A 1 90 ? 22.971 -10.520 -16.442 1.00 87.69 90 THR A C 1
ATOM 697 O O . THR A 1 90 ? 22.074 -11.349 -16.563 1.00 87.69 90 THR A O 1
ATOM 700 N N . TYR A 1 91 ? 23.093 -9.471 -17.259 1.00 86.06 91 TYR A N 1
ATOM 701 C CA . TYR A 1 91 ? 22.052 -9.091 -18.218 1.00 86.06 91 TYR A CA 1
ATOM 702 C C . TYR A 1 91 ? 22.385 -9.396 -19.679 1.00 86.06 91 TYR A C 1
ATOM 704 O O . TYR A 1 91 ? 21.485 -9.384 -20.517 1.00 86.06 91 TYR A O 1
ATOM 712 N N . LEU A 1 92 ? 23.657 -9.639 -20.011 1.00 86.75 92 LEU A N 1
ATOM 713 C CA . LEU A 1 92 ? 24.091 -9.965 -21.375 1.00 86.75 92 LEU A CA 1
ATOM 714 C C . LEU A 1 92 ? 24.803 -11.309 -21.476 1.00 86.75 92 LEU A C 1
ATOM 716 O O . LEU A 1 92 ? 24.953 -11.803 -22.591 1.00 86.75 92 LEU A O 1
ATOM 720 N N . ASN A 1 93 ? 25.215 -11.907 -20.353 1.00 89.81 93 ASN A N 1
ATOM 721 C CA . ASN A 1 93 ? 26.044 -13.110 -20.318 1.00 89.81 93 ASN A CA 1
ATOM 722 C C . ASN A 1 93 ? 27.342 -12.950 -21.136 1.00 89.81 93 ASN A C 1
ATOM 724 O O . ASN A 1 93 ? 27.747 -13.842 -21.882 1.00 89.81 93 ASN A O 1
ATOM 728 N N . VAL A 1 94 ? 27.965 -11.771 -21.033 1.00 90.44 94 VAL A N 1
ATOM 729 C CA . VAL A 1 94 ? 29.181 -11.394 -21.766 1.00 90.44 94 VAL A CA 1
ATOM 730 C C . VAL A 1 94 ? 30.152 -10.689 -20.816 1.00 90.44 94 VAL A C 1
ATOM 732 O O . VAL A 1 94 ? 29.736 -9.909 -19.961 1.00 90.44 94 VAL A O 1
ATOM 735 N N . GLU A 1 95 ? 31.450 -10.954 -20.967 1.00 92.81 95 GLU A N 1
ATOM 736 C CA . GLU A 1 95 ? 32.503 -10.265 -20.217 1.00 92.81 95 GLU A CA 1
ATOM 737 C C . GLU A 1 95 ? 32.780 -8.857 -20.771 1.00 92.81 95 GLU A C 1
ATOM 739 O O . GLU A 1 95 ? 32.697 -8.626 -21.976 1.00 92.81 95 GLU A O 1
ATOM 744 N N . ALA A 1 96 ? 33.190 -7.921 -19.912 1.00 91.06 96 ALA A N 1
ATOM 745 C CA . ALA A 1 96 ? 33.560 -6.555 -20.293 1.00 91.06 96 ALA A CA 1
ATOM 746 C C . ALA A 1 96 ? 34.652 -6.508 -21.375 1.00 91.06 96 ALA A C 1
ATOM 748 O O . ALA A 1 96 ? 34.613 -5.656 -22.264 1.00 91.06 96 ALA A O 1
ATOM 749 N N . SER A 1 97 ? 35.585 -7.463 -21.331 1.00 91.25 97 SER A N 1
ATOM 750 C CA . SER A 1 97 ? 36.669 -7.635 -22.302 1.00 91.25 97 SER A CA 1
ATOM 751 C C . SER A 1 97 ? 36.167 -7.823 -23.739 1.00 91.25 97 SER A C 1
ATOM 753 O O . SER A 1 97 ? 36.826 -7.382 -24.677 1.00 91.25 97 SER A O 1
ATOM 755 N N . ALA A 1 98 ? 34.980 -8.410 -23.929 1.00 90.31 98 ALA A N 1
ATOM 756 C CA . ALA A 1 98 ? 34.403 -8.660 -25.250 1.00 90.31 98 ALA A CA 1
ATOM 757 C C . ALA A 1 98 ? 33.936 -7.381 -25.966 1.00 90.31 98 ALA A C 1
ATOM 759 O O . ALA A 1 98 ? 33.690 -7.406 -27.170 1.00 90.31 98 ALA A O 1
ATOM 760 N N . PHE A 1 99 ? 33.821 -6.268 -25.238 1.00 88.62 99 PHE A N 1
ATOM 761 C CA . PHE A 1 99 ? 33.481 -4.958 -25.787 1.00 88.62 99 PHE A CA 1
ATOM 762 C C . PHE A 1 99 ? 34.720 -4.091 -26.042 1.00 88.62 99 PHE A C 1
ATOM 764 O O . PHE A 1 99 ? 34.580 -2.884 -26.214 1.00 88.62 99 PHE A O 1
ATOM 771 N N . GLN A 1 100 ? 35.926 -4.669 -26.050 1.00 86.31 100 GLN A N 1
ATOM 772 C CA . GLN A 1 100 ? 37.160 -3.958 -26.383 1.00 86.31 100 GLN A CA 1
ATOM 773 C C . GLN A 1 100 ? 37.833 -4.525 -27.647 1.00 86.31 100 GLN A C 1
ATOM 775 O O . GLN A 1 100 ? 37.914 -5.747 -27.793 1.00 86.31 100 GLN A O 1
ATOM 780 N N . PRO A 1 101 ? 38.373 -3.666 -28.539 1.00 88.94 101 PRO A N 1
ATOM 781 C CA . PRO A 1 101 ? 38.236 -2.203 -28.554 1.00 88.94 101 PRO A CA 1
ATOM 782 C C . PRO A 1 101 ? 36.807 -1.765 -28.935 1.00 88.94 101 PRO A C 1
ATOM 784 O O . PRO A 1 101 ? 36.186 -2.392 -29.794 1.00 88.94 101 PRO A O 1
ATOM 787 N N . ARG A 1 102 ? 36.293 -0.678 -28.341 1.00 92.38 102 ARG A N 1
ATOM 788 C CA . ARG A 1 102 ? 35.016 -0.051 -28.751 1.00 92.38 102 ARG A CA 1
ATOM 789 C C . ARG A 1 102 ? 35.231 1.340 -29.322 1.00 92.38 102 ARG A C 1
ATOM 791 O O . ARG A 1 102 ? 36.051 2.102 -28.831 1.00 92.38 102 ARG A O 1
ATOM 798 N N . ASP A 1 103 ? 34.433 1.692 -30.321 1.00 93.81 103 ASP A N 1
ATOM 799 C CA . ASP A 1 103 ? 34.305 3.070 -30.784 1.00 93.81 103 ASP A CA 1
ATOM 800 C C . ASP A 1 103 ? 33.185 3.812 -30.029 1.00 93.81 103 ASP A C 1
ATOM 802 O O . ASP A 1 103 ? 32.444 3.239 -29.222 1.00 93.81 103 ASP A O 1
ATOM 806 N N . LEU A 1 104 ? 33.049 5.116 -30.293 1.00 93.56 104 LEU A N 1
ATOM 807 C CA . LEU A 1 104 ? 32.027 5.951 -29.658 1.00 93.56 104 LEU A CA 1
ATOM 808 C C . LEU A 1 104 ? 30.603 5.441 -29.938 1.00 93.56 104 LEU A C 1
ATOM 810 O O . LEU A 1 104 ? 29.762 5.443 -29.042 1.00 93.56 104 LEU A O 1
ATOM 814 N N . ALA A 1 105 ? 30.324 4.979 -31.159 1.00 94.00 105 ALA A N 1
ATOM 815 C CA . ALA A 1 105 ? 29.000 4.484 -31.533 1.00 94.00 105 ALA A CA 1
ATOM 816 C C . ALA A 1 105 ? 28.626 3.208 -30.759 1.00 94.00 105 ALA A C 1
ATOM 818 O O . ALA A 1 105 ? 27.504 3.080 -30.259 1.00 94.00 105 ALA A O 1
ATOM 819 N N . THR A 1 106 ? 29.580 2.290 -30.609 1.00 91.50 106 THR A N 1
ATOM 820 C CA . THR A 1 106 ? 29.440 1.058 -29.827 1.00 91.50 106 THR A CA 1
ATOM 821 C C . THR A 1 106 ? 29.277 1.374 -28.346 1.00 91.50 106 THR A C 1
ATOM 823 O O . THR A 1 106 ? 28.389 0.817 -27.703 1.00 91.50 106 THR A O 1
ATOM 826 N N . HIS A 1 107 ? 30.063 2.311 -27.808 1.00 94.31 107 HIS A N 1
ATOM 827 C CA . HIS A 1 107 ? 29.949 2.744 -26.416 1.00 94.31 107 HIS A CA 1
ATOM 828 C C . HIS A 1 107 ? 28.561 3.338 -26.110 1.00 94.31 107 HIS A C 1
ATOM 830 O O . HIS A 1 107 ? 27.904 2.914 -25.160 1.00 94.31 107 HIS A O 1
ATOM 836 N N . LEU A 1 108 ? 28.057 4.241 -26.959 1.00 92.31 108 LEU A N 1
ATOM 837 C CA . LEU A 1 108 ? 26.712 4.809 -26.803 1.00 92.31 108 LEU A CA 1
ATOM 838 C C . LEU A 1 108 ? 25.614 3.739 -26.914 1.00 92.31 108 LEU A C 1
ATOM 840 O O . LEU A 1 108 ? 24.667 3.736 -26.127 1.00 92.31 108 LEU A O 1
ATOM 844 N N . SER A 1 109 ? 25.758 2.799 -27.852 1.00 90.75 109 SER A N 1
ATOM 845 C CA . SER A 1 109 ? 24.814 1.685 -28.019 1.00 90.75 109 SER A CA 1
ATOM 846 C C . SER A 1 109 ? 24.797 0.761 -26.799 1.00 90.75 109 SER A C 1
ATOM 848 O O . SER A 1 109 ? 23.732 0.309 -26.382 1.00 90.75 109 SER A O 1
ATOM 850 N N . LEU A 1 110 ? 25.958 0.514 -26.187 1.00 91.06 110 LEU A N 1
ATOM 851 C CA . LEU A 1 110 ? 26.056 -0.273 -24.963 1.00 91.06 110 LEU A CA 1
ATOM 852 C C . LEU A 1 110 ? 25.332 0.416 -23.798 1.00 91.06 110 LEU A C 1
ATOM 854 O O . LEU A 1 110 ? 24.617 -0.258 -23.065 1.00 91.06 110 LEU A O 1
ATOM 858 N N . GLY A 1 111 ? 25.403 1.746 -23.687 1.00 90.94 111 GLY A N 1
ATOM 859 C CA . GLY A 1 111 ? 24.625 2.505 -22.699 1.00 90.94 111 GLY A CA 1
ATOM 860 C C . GLY A 1 111 ? 23.111 2.284 -22.821 1.00 90.94 111 GLY A C 1
ATOM 861 O O . GLY A 1 111 ? 22.420 2.095 -21.820 1.00 90.94 111 GLY A O 1
ATOM 862 N N . VAL A 1 112 ? 22.591 2.213 -24.052 1.00 89.62 112 VAL A N 1
ATOM 863 C CA . VAL A 1 112 ? 21.176 1.882 -24.309 1.00 89.62 112 VAL A CA 1
ATOM 864 C C . VAL A 1 112 ? 20.846 0.466 -23.838 1.00 89.62 112 VAL A C 1
ATOM 866 O O . VAL A 1 112 ? 19.806 0.238 -23.223 1.00 89.62 112 VAL A O 1
ATOM 869 N N . VAL A 1 113 ? 21.738 -0.490 -24.093 1.00 88.56 113 VAL A N 1
ATOM 870 C CA . VAL A 1 113 ? 21.572 -1.886 -23.673 1.00 88.56 113 VAL A CA 1
ATOM 871 C C . VAL A 1 113 ? 21.611 -2.025 -22.147 1.00 88.56 113 VAL A C 1
ATOM 873 O O . VAL A 1 113 ? 20.800 -2.770 -21.589 1.00 88.56 113 VAL A O 1
ATOM 876 N N . LEU A 1 114 ? 22.499 -1.281 -21.478 1.00 90.00 114 LEU A N 1
ATOM 877 C CA . LEU A 1 114 ? 22.609 -1.228 -20.019 1.00 90.00 114 LEU A CA 1
ATOM 878 C C . LEU A 1 114 ? 21.327 -0.704 -19.363 1.00 90.00 114 LEU A C 1
ATOM 880 O O . LEU A 1 114 ? 20.988 -1.175 -18.284 1.00 90.00 114 LEU A O 1
ATOM 884 N N . LEU A 1 115 ? 20.594 0.204 -20.019 1.00 90.62 115 LEU A N 1
ATOM 885 C CA . LEU A 1 115 ? 19.262 0.638 -19.589 1.00 90.62 115 LEU A CA 1
ATOM 886 C C . LEU A 1 115 ? 18.181 -0.402 -19.919 1.00 90.62 115 LEU A C 1
ATOM 888 O O . LEU A 1 115 ? 17.342 -0.714 -19.077 1.00 90.62 115 LEU A O 1
ATOM 892 N N . PHE A 1 116 ? 18.175 -0.919 -21.149 1.00 90.06 116 PHE A N 1
ATOM 893 C CA . PHE A 1 116 ? 17.079 -1.731 -21.679 1.00 90.06 116 PHE A CA 1
ATOM 894 C C . PHE A 1 116 ? 16.933 -3.074 -20.954 1.00 90.06 116 PHE A C 1
ATOM 896 O O . PHE A 1 116 ? 15.839 -3.417 -20.514 1.00 90.06 116 PHE A O 1
ATOM 903 N N . ARG A 1 117 ? 18.021 -3.840 -20.802 1.00 87.50 117 ARG A N 1
ATOM 904 C CA . ARG A 1 117 ? 17.937 -5.216 -20.276 1.00 87.50 117 ARG A CA 1
ATOM 905 C C . ARG A 1 117 ? 17.458 -5.288 -18.823 1.00 87.50 117 ARG A C 1
ATOM 907 O O . ARG A 1 117 ? 16.590 -6.113 -18.552 1.00 87.50 117 ARG A O 1
ATOM 914 N N . PRO A 1 118 ? 17.928 -4.439 -17.892 1.00 86.00 118 PRO A N 1
ATOM 915 C CA . PRO A 1 118 ? 17.439 -4.487 -16.515 1.00 86.00 118 PRO A CA 1
ATOM 916 C C . PRO A 1 118 ? 15.993 -4.006 -16.362 1.00 86.00 118 PRO A C 1
ATOM 918 O O . PRO A 1 118 ? 15.315 -4.412 -15.424 1.00 86.00 118 PRO A O 1
ATOM 921 N N . THR A 1 119 ? 15.517 -3.135 -17.259 1.00 86.50 119 THR A N 1
ATOM 922 C CA . THR A 1 119 ? 14.190 -2.506 -17.134 1.00 86.50 119 THR A CA 1
ATOM 923 C C . THR A 1 119 ? 13.092 -3.248 -17.895 1.00 86.50 119 THR A C 1
ATOM 925 O O . THR A 1 119 ? 11.958 -3.310 -17.421 1.00 86.50 119 THR A O 1
ATOM 928 N N . LEU A 1 120 ? 13.412 -3.823 -19.058 1.00 86.31 120 LEU A N 1
ATOM 929 C CA . LEU A 1 120 ? 12.455 -4.438 -19.988 1.00 86.31 120 LEU A CA 1
ATOM 930 C C . LEU A 1 120 ? 12.774 -5.911 -20.304 1.00 86.31 120 LEU A C 1
ATOM 932 O O . LEU A 1 120 ? 12.067 -6.539 -21.096 1.00 86.31 120 LEU A O 1
ATOM 936 N N . ALA A 1 121 ? 13.805 -6.479 -19.667 1.00 79.25 121 ALA A N 1
ATOM 937 C CA . ALA A 1 121 ? 14.313 -7.824 -19.934 1.00 79.25 121 ALA A CA 1
ATOM 938 C C . ALA A 1 121 ? 14.682 -8.022 -21.420 1.00 79.25 121 ALA A C 1
ATOM 940 O O . ALA A 1 121 ? 15.084 -7.090 -22.120 1.00 79.25 121 ALA A O 1
ATOM 941 N N . ASP A 1 122 ? 14.570 -9.256 -21.913 1.00 72.69 122 ASP A N 1
ATOM 942 C CA . ASP A 1 122 ? 15.006 -9.636 -23.260 1.00 72.69 122 ASP A CA 1
ATOM 943 C C . ASP A 1 122 ? 13.973 -9.370 -24.361 1.00 72.69 122 ASP A C 1
ATOM 945 O O . ASP A 1 122 ? 14.162 -9.766 -25.513 1.00 72.69 122 ASP A O 1
ATOM 949 N N . THR A 1 123 ? 12.870 -8.702 -24.026 1.00 71.00 123 THR A N 1
ATOM 950 C CA . THR A 1 123 ? 11.694 -8.648 -24.894 1.00 71.00 123 THR A CA 1
ATOM 951 C C . THR A 1 123 ? 11.550 -7.272 -25.530 1.00 71.00 123 THR A C 1
ATOM 953 O O . THR A 1 123 ? 11.212 -6.295 -24.869 1.00 71.00 123 THR A O 1
ATOM 956 N N . THR A 1 124 ? 11.781 -7.184 -26.840 1.00 80.69 124 THR A N 1
ATOM 957 C CA . THR A 1 124 ? 11.487 -5.966 -27.608 1.00 80.69 124 THR A CA 1
ATOM 958 C C . THR A 1 124 ? 9.988 -5.822 -27.842 1.00 80.69 124 THR A C 1
ATOM 960 O O . THR A 1 124 ? 9.253 -6.813 -27.847 1.00 80.69 124 THR A O 1
ATOM 963 N N . PHE A 1 125 ? 9.520 -4.596 -28.101 1.00 82.12 125 PHE A N 1
ATOM 964 C CA . PHE A 1 125 ? 8.104 -4.350 -28.405 1.00 82.12 125 PHE A CA 1
ATOM 965 C C . PHE A 1 125 ? 7.596 -5.144 -29.616 1.00 82.12 125 PHE A C 1
ATOM 967 O O . PHE A 1 125 ? 6.401 -5.383 -29.738 1.00 82.12 125 PHE A O 1
ATOM 974 N N . ASP A 1 126 ? 8.488 -5.601 -30.498 1.00 84.81 126 ASP A N 1
ATOM 975 C CA . ASP A 1 126 ? 8.121 -6.433 -31.640 1.00 84.81 126 ASP A CA 1
ATOM 976 C C . ASP A 1 126 ? 7.832 -7.895 -31.307 1.00 84.81 126 ASP A C 1
ATOM 978 O O . ASP A 1 126 ? 7.251 -8.601 -32.138 1.00 84.81 126 ASP A O 1
ATOM 982 N N . HIS A 1 127 ? 8.179 -8.345 -30.102 1.00 89.12 127 HIS A N 1
ATOM 983 C CA . HIS A 1 127 ? 7.933 -9.710 -29.674 1.00 89.12 127 HIS A CA 1
ATOM 984 C C . HIS A 1 127 ? 6.419 -10.005 -29.581 1.00 89.12 127 HIS A C 1
ATOM 986 O O . HIS A 1 127 ? 5.687 -9.247 -28.933 1.00 89.12 127 HIS A O 1
ATOM 992 N N . PRO A 1 128 ? 5.923 -11.119 -30.161 1.00 91.94 128 PRO A N 1
ATOM 993 C CA . PRO A 1 128 ? 4.490 -11.424 -30.208 1.00 91.94 128 PRO A CA 1
ATOM 994 C C . PRO A 1 128 ? 3.789 -11.450 -28.842 1.00 91.94 128 PRO A C 1
ATOM 996 O O . PRO A 1 128 ? 2.649 -10.992 -28.729 1.00 91.94 128 PRO A O 1
ATOM 999 N N . GLU A 1 129 ? 4.455 -11.955 -27.797 1.00 92.38 129 GLU A N 1
ATOM 1000 C CA . GLU A 1 129 ? 3.878 -11.991 -26.444 1.00 92.38 129 GLU A CA 1
ATOM 1001 C C . GLU A 1 129 ? 3.721 -10.584 -25.853 1.00 92.38 129 GLU A C 1
ATOM 1003 O O . GLU A 1 129 ? 2.673 -10.290 -25.282 1.00 92.38 129 GLU A O 1
ATOM 1008 N N . LEU A 1 130 ? 4.703 -9.690 -26.045 1.00 92.25 130 LEU A N 1
ATOM 1009 C CA . LEU A 1 130 ? 4.632 -8.322 -25.523 1.00 92.25 130 LEU A CA 1
ATOM 1010 C C . LEU A 1 130 ? 3.598 -7.488 -26.283 1.00 92.25 130 LEU A C 1
ATOM 1012 O O . LEU A 1 130 ? 2.851 -6.746 -25.652 1.00 92.25 130 LEU A O 1
ATOM 1016 N N . LYS A 1 131 ? 3.469 -7.673 -27.606 1.00 93.62 131 LYS A N 1
ATOM 1017 C CA . LYS A 1 131 ? 2.364 -7.085 -28.387 1.00 93.62 131 LYS A CA 1
ATOM 1018 C C . LYS A 1 131 ? 1.007 -7.556 -27.878 1.00 93.62 131 LYS A C 1
ATOM 1020 O O . LYS A 1 131 ? 0.131 -6.736 -27.627 1.00 93.62 131 LYS A O 1
ATOM 1025 N N . SER A 1 132 ? 0.849 -8.862 -27.664 1.00 94.94 132 SER A N 1
ATOM 1026 C CA . SER A 1 132 ? -0.410 -9.429 -27.165 1.00 94.94 132 SER A CA 1
ATOM 1027 C C . SER A 1 132 ? -0.747 -8.914 -25.764 1.00 94.94 132 SER A C 1
ATOM 1029 O O . SER A 1 132 ? -1.888 -8.535 -25.506 1.00 94.94 132 SER A O 1
ATOM 1031 N N . PHE A 1 133 ? 0.247 -8.843 -24.875 1.00 95.50 133 PHE A N 1
ATOM 1032 C CA . PHE A 1 133 ? 0.108 -8.242 -23.551 1.00 95.50 133 PHE A CA 1
ATOM 1033 C C . PHE A 1 133 ? -0.289 -6.762 -23.639 1.00 95.50 133 PHE A C 1
ATOM 1035 O O . PHE A 1 133 ? -1.261 -6.356 -23.004 1.00 95.50 133 PHE A O 1
ATOM 1042 N N . ALA A 1 134 ? 0.403 -5.971 -24.463 1.00 95.50 134 ALA A N 1
ATOM 1043 C CA . ALA A 1 134 ? 0.117 -4.556 -24.680 1.00 95.50 134 ALA A CA 1
ATOM 1044 C C . ALA A 1 134 ? -1.311 -4.328 -25.197 1.00 95.50 134 ALA A C 1
ATOM 1046 O O . ALA A 1 134 ? -2.032 -3.490 -24.663 1.00 95.50 134 ALA A O 1
ATOM 1047 N N . GLU A 1 135 ? -1.760 -5.114 -26.180 1.00 95.06 135 GLU A N 1
ATOM 1048 C CA . GLU A 1 135 ? -3.137 -5.060 -26.683 1.00 95.06 135 GLU A CA 1
ATOM 1049 C C . GLU A 1 135 ? -4.177 -5.289 -25.582 1.00 95.06 135 GLU A C 1
ATOM 1051 O O . GLU A 1 135 ? -5.229 -4.650 -25.582 1.00 95.06 135 GLU A O 1
ATOM 1056 N N . GLY A 1 136 ? -3.904 -6.215 -24.660 1.00 95.94 136 GLY A N 1
ATOM 1057 C CA . GLY A 1 136 ? -4.757 -6.457 -23.502 1.00 95.94 136 GLY A CA 1
ATOM 1058 C C . GLY A 1 136 ? -4.743 -5.289 -22.523 1.00 95.94 136 GLY A C 1
ATOM 1059 O O . GLY A 1 136 ? -5.799 -4.799 -22.129 1.00 95.94 136 GLY A O 1
ATOM 1060 N N . PHE A 1 137 ? -3.546 -4.825 -22.164 1.00 96.50 137 PHE A N 1
ATOM 1061 C CA . PHE A 1 137 ? -3.325 -3.751 -21.198 1.00 96.50 137 PHE A CA 1
ATOM 1062 C C . PHE A 1 137 ? -3.979 -2.431 -21.598 1.00 96.50 137 PHE A C 1
ATOM 1064 O O . PHE A 1 137 ? -4.561 -1.751 -20.758 1.00 96.50 137 PHE A O 1
ATOM 1071 N N . LEU A 1 138 ? -3.941 -2.083 -22.883 1.00 95.38 138 LEU A N 1
ATOM 1072 C CA . LEU A 1 138 ? -4.530 -0.842 -23.380 1.00 95.38 138 LEU A CA 1
ATOM 1073 C C . LEU A 1 138 ? -6.066 -0.806 -23.277 1.00 95.38 138 LEU A C 1
ATOM 1075 O O . LEU A 1 138 ? -6.642 0.263 -23.481 1.00 95.38 138 LEU A O 1
ATOM 1079 N N . LEU A 1 139 ? -6.721 -1.934 -22.962 1.00 90.88 139 LEU A N 1
ATOM 1080 C CA . LEU A 1 139 ? -8.171 -2.065 -22.763 1.00 90.88 139 LEU A CA 1
ATOM 1081 C C . LEU A 1 139 ? -9.005 -1.299 -23.812 1.00 90.88 139 LEU A C 1
ATOM 1083 O O . LEU A 1 139 ? -9.812 -0.443 -23.443 1.00 90.88 139 LEU A O 1
ATOM 1087 N N . PRO A 1 140 ? -8.824 -1.561 -25.123 1.00 87.38 140 PRO A N 1
ATOM 1088 C CA . PRO A 1 140 ? -9.597 -0.873 -26.146 1.00 87.38 140 PRO A CA 1
ATOM 1089 C C . PRO A 1 140 ? -11.082 -1.232 -26.014 1.00 87.38 140 PRO A C 1
ATOM 1091 O O . PRO A 1 140 ? -11.491 -2.382 -26.195 1.00 87.38 140 PRO A O 1
ATOM 1094 N N . CYS A 1 141 ? -11.904 -0.234 -25.715 1.00 87.19 141 CYS A N 1
ATOM 1095 C CA . CYS A 1 141 ? -13.345 -0.387 -25.570 1.00 87.19 141 CYS A CA 1
ATOM 1096 C C . CYS A 1 141 ? -14.078 0.057 -26.842 1.00 87.19 141 CYS A C 1
ATOM 1098 O O . CYS A 1 141 ? -13.619 0.912 -27.598 1.00 87.19 141 CYS A O 1
ATOM 1100 N N . ARG A 1 142 ? -15.284 -0.482 -27.062 1.00 87.94 142 ARG A N 1
ATOM 1101 C CA . ARG A 1 142 ? -16.111 -0.171 -28.248 1.00 87.94 142 ARG A CA 1
ATOM 1102 C C . ARG A 1 142 ? -16.482 1.310 -28.379 1.00 87.94 142 ARG A C 1
ATOM 1104 O O . ARG A 1 142 ? -16.783 1.759 -29.476 1.00 87.94 142 ARG A O 1
ATOM 1111 N N . ASN A 1 143 ? -16.484 2.047 -27.272 1.00 88.69 143 ASN A N 1
ATOM 1112 C CA . ASN A 1 143 ? -16.759 3.482 -27.225 1.00 88.69 143 ASN A CA 1
ATOM 1113 C C . ASN A 1 143 ? -15.523 4.352 -27.524 1.00 88.69 143 ASN A C 1
ATOM 1115 O O . ASN A 1 143 ? -15.596 5.563 -27.350 1.00 88.69 143 ASN A O 1
ATOM 1119 N N . GLY A 1 144 ? -14.396 3.753 -27.922 1.00 87.19 144 GLY A N 1
ATOM 1120 C CA . GLY A 1 144 ? -13.153 4.468 -28.207 1.00 87.19 144 GLY A CA 1
ATOM 1121 C C . GLY A 1 144 ? -12.266 4.711 -26.986 1.00 87.19 144 GLY A C 1
ATOM 1122 O O . GLY A 1 144 ? -11.191 5.275 -27.146 1.00 87.19 144 GLY A O 1
ATOM 1123 N N . PHE A 1 145 ? -12.662 4.275 -25.783 1.00 89.69 145 PHE A N 1
ATOM 1124 C CA . PHE A 1 145 ? -11.777 4.365 -24.620 1.00 89.69 145 PHE A CA 1
ATOM 1125 C C . PHE A 1 145 ? -10.526 3.495 -24.816 1.00 89.69 145 PHE A C 1
ATOM 1127 O O . PHE A 1 145 ? -10.620 2.337 -25.231 1.00 89.69 145 PHE A O 1
ATOM 1134 N N . ASN A 1 146 ? -9.371 4.065 -24.475 1.00 92.25 146 ASN A N 1
ATOM 1135 C CA . ASN A 1 146 ? -8.073 3.409 -24.454 1.00 92.25 146 ASN A CA 1
ATOM 1136 C C . ASN A 1 146 ? -7.343 3.811 -23.168 1.00 92.25 146 ASN A C 1
ATOM 1138 O O . ASN A 1 146 ? -7.108 4.997 -22.925 1.00 92.25 146 ASN A O 1
ATOM 1142 N N . LEU A 1 147 ? -6.965 2.830 -22.349 1.00 94.19 147 LEU A N 1
ATOM 1143 C CA . LEU A 1 147 ? -6.294 3.092 -21.077 1.00 94.19 147 LEU A CA 1
ATOM 1144 C C . LEU A 1 147 ? -4.948 3.794 -21.286 1.00 94.19 147 LEU A C 1
ATOM 1146 O O . LEU A 1 147 ? -4.611 4.707 -20.541 1.00 94.19 147 LEU A O 1
ATOM 1150 N N . GLY A 1 148 ? -4.193 3.424 -22.321 1.00 94.62 148 GLY A N 1
ATOM 1151 C CA . GLY A 1 148 ? -2.920 4.075 -22.616 1.00 94.62 148 GLY A CA 1
ATOM 1152 C C . GLY A 1 148 ? -3.078 5.553 -22.964 1.00 94.62 148 GLY A C 1
ATOM 1153 O O . GLY A 1 148 ? -2.201 6.345 -22.634 1.00 94.62 148 GLY A O 1
ATOM 1154 N N . GLU A 1 149 ? -4.163 5.949 -23.626 1.00 93.50 149 GLU A N 1
ATOM 1155 C CA . GLU A 1 149 ? -4.466 7.362 -23.873 1.00 93.50 149 GLU A CA 1
ATOM 1156 C C . GLU A 1 149 ? -4.864 8.087 -22.585 1.00 93.50 149 GLU A C 1
ATOM 1158 O O . GLU A 1 149 ? -4.349 9.171 -22.319 1.00 93.50 149 GLU A O 1
ATOM 1163 N N . ALA A 1 150 ? -5.697 7.463 -21.748 1.00 93.44 150 ALA A N 1
ATOM 1164 C CA . ALA A 1 150 ? -6.058 8.008 -20.441 1.00 93.44 150 ALA A CA 1
ATOM 1165 C C . ALA A 1 150 ? -4.826 8.231 -19.544 1.00 93.44 150 ALA A C 1
ATOM 1167 O O . ALA A 1 150 ? -4.706 9.286 -18.931 1.00 93.44 150 ALA A O 1
ATOM 1168 N N . ILE A 1 151 ? -3.880 7.283 -19.524 1.00 95.19 151 ILE A N 1
ATOM 1169 C CA . ILE A 1 151 ? -2.625 7.392 -18.765 1.00 95.19 151 ILE A CA 1
ATOM 1170 C C . ILE A 1 151 ? -1.744 8.527 -19.306 1.00 95.19 151 ILE A C 1
ATOM 1172 O O . ILE A 1 151 ? -1.207 9.305 -18.524 1.00 95.19 151 ILE A O 1
ATOM 1176 N N . ARG A 1 152 ? -1.591 8.664 -20.633 1.00 94.25 152 ARG A N 1
ATOM 1177 C CA . ARG A 1 152 ? -0.783 9.759 -21.215 1.00 94.25 152 ARG A CA 1
ATOM 1178 C C . ARG A 1 152 ? -1.380 11.138 -20.943 1.00 94.25 152 ARG A C 1
ATOM 1180 O O . ARG A 1 152 ? -0.625 12.086 -20.767 1.00 94.25 152 ARG A O 1
ATOM 1187 N N . ASN A 1 153 ? -2.707 11.231 -20.913 1.00 93.19 153 ASN A N 1
ATOM 1188 C CA . ASN A 1 153 ? -3.441 12.468 -20.654 1.00 93.19 153 ASN A CA 1
ATOM 1189 C C . ASN A 1 153 ? -3.701 12.723 -19.159 1.00 93.19 153 ASN A C 1
ATOM 1191 O O . ASN A 1 153 ? -4.391 13.685 -18.822 1.00 93.19 153 ASN A O 1
ATOM 1195 N N . PHE A 1 154 ? -3.182 11.876 -18.266 1.00 92.12 154 PHE A N 1
ATOM 1196 C CA . PHE A 1 154 ? -3.247 12.108 -16.829 1.00 92.12 154 PHE A CA 1
ATOM 1197 C C . PHE A 1 154 ? -2.520 13.413 -16.466 1.00 92.12 154 PHE A C 1
ATOM 1199 O O . PHE A 1 154 ? -1.542 13.796 -17.112 1.00 92.12 154 PHE A O 1
ATOM 1206 N N . GLU A 1 155 ? -2.989 14.115 -15.435 1.00 85.56 155 GLU A N 1
ATOM 1207 C CA . GLU A 1 155 ? -2.337 15.341 -14.974 1.00 85.56 155 GLU A CA 1
ATOM 1208 C C . GLU A 1 155 ? -0.918 15.027 -14.468 1.00 85.56 155 GLU A C 1
ATOM 1210 O O . GLU A 1 155 ? -0.732 14.213 -13.569 1.00 85.56 155 GLU A O 1
ATOM 1215 N N . GLY A 1 156 ? 0.101 15.645 -15.073 1.00 84.38 156 GLY A N 1
ATOM 1216 C CA . GLY A 1 156 ? 1.509 15.295 -14.830 1.00 84.38 156 GLY A CA 1
ATOM 1217 C C . GLY A 1 156 ? 2.048 14.148 -15.702 1.00 84.38 156 GLY A C 1
ATOM 1218 O O . GLY A 1 156 ? 3.219 13.795 -15.585 1.00 84.38 156 GLY A O 1
ATOM 1219 N N . GLY A 1 157 ? 1.235 13.606 -16.612 1.00 92.44 157 GLY A N 1
ATOM 1220 C CA . GLY A 1 157 ? 1.617 12.574 -17.574 1.00 92.44 157 GLY A CA 1
ATOM 1221 C C . GLY A 1 157 ? 1.654 11.156 -16.996 1.00 92.44 157 GLY A C 1
ATOM 1222 O O . GLY A 1 157 ? 1.221 10.893 -15.873 1.00 92.44 157 GLY A O 1
ATOM 1223 N N . SER A 1 158 ? 2.187 10.221 -17.786 1.00 93.00 158 SER A N 1
ATOM 1224 C CA . SER A 1 158 ? 2.237 8.800 -17.421 1.00 93.00 158 SER A CA 1
ATOM 1225 C C . SER A 1 158 ? 3.153 8.514 -16.229 1.00 93.00 158 SER A C 1
ATOM 1227 O O . SER A 1 158 ? 2.825 7.651 -15.420 1.00 93.00 158 SER A O 1
ATOM 1229 N N . ASP A 1 159 ? 4.245 9.269 -16.073 1.00 89.31 159 ASP A N 1
ATOM 1230 C CA . ASP A 1 159 ? 5.151 9.169 -14.921 1.00 89.31 159 ASP A CA 1
ATOM 1231 C C . ASP A 1 159 ? 4.376 9.414 -13.620 1.00 89.31 159 ASP A C 1
ATOM 1233 O O . ASP A 1 159 ? 4.335 8.546 -12.751 1.00 89.31 159 ASP A O 1
ATOM 1237 N N . ALA A 1 160 ? 3.659 10.544 -13.541 1.00 84.88 160 ALA A N 1
ATOM 1238 C CA . ALA A 1 160 ? 2.840 10.896 -12.385 1.00 84.88 160 ALA A CA 1
ATOM 1239 C C . ALA A 1 160 ? 1.747 9.854 -12.104 1.00 84.88 160 ALA A C 1
ATOM 1241 O O . ALA A 1 160 ? 1.477 9.545 -10.944 1.00 84.88 160 ALA A O 1
ATOM 1242 N N . PHE A 1 161 ? 1.145 9.277 -13.149 1.00 89.56 161 PHE A N 1
ATOM 1243 C CA . PHE A 1 161 ? 0.169 8.200 -12.997 1.00 89.56 161 PHE A CA 1
ATOM 1244 C C . PHE A 1 161 ? 0.789 6.945 -12.365 1.00 89.56 161 PHE A C 1
ATOM 1246 O O . PHE A 1 161 ? 0.224 6.388 -11.424 1.00 89.56 161 PHE A O 1
ATOM 1253 N N . PHE A 1 162 ? 1.948 6.484 -12.844 1.00 89.12 162 PHE A N 1
ATOM 1254 C CA . PHE A 1 162 ? 2.580 5.281 -12.295 1.00 89.12 162 PHE A CA 1
ATOM 1255 C C . PHE A 1 162 ? 3.096 5.497 -10.870 1.00 89.12 162 PHE A C 1
ATOM 1257 O O . PHE A 1 162 ? 2.866 4.635 -10.017 1.00 89.12 162 PHE A O 1
ATOM 1264 N N . SER A 1 163 ? 3.685 6.661 -10.577 1.00 82.94 163 SER A N 1
ATOM 1265 C CA . SER A 1 163 ? 4.029 7.078 -9.212 1.00 82.94 163 SER A CA 1
ATOM 1266 C C . SER A 1 163 ? 2.805 7.092 -8.308 1.00 82.94 163 SER A C 1
ATOM 1268 O O . SER A 1 163 ? 2.846 6.543 -7.207 1.00 82.94 163 SER A O 1
ATOM 1270 N N . LEU A 1 164 ? 1.679 7.633 -8.780 1.00 82.06 164 LEU A N 1
ATOM 1271 C CA . LEU A 1 164 ? 0.417 7.618 -8.048 1.00 82.06 164 LEU A CA 1
ATOM 1272 C C . LEU A 1 164 ? -0.024 6.185 -7.735 1.00 82.06 164 LEU A C 1
ATOM 1274 O O . LEU A 1 164 ? -0.220 5.860 -6.570 1.00 82.06 164 LEU A O 1
ATOM 1278 N N . ILE A 1 165 ? -0.154 5.310 -8.733 1.00 83.44 165 ILE A N 1
ATOM 1279 C CA . ILE A 1 165 ? -0.645 3.936 -8.535 1.00 83.44 165 ILE A CA 1
ATOM 1280 C C . ILE A 1 165 ? 0.246 3.142 -7.574 1.00 83.44 165 ILE A C 1
ATOM 1282 O O . ILE A 1 165 ? -0.247 2.406 -6.717 1.00 83.44 165 ILE A O 1
ATOM 1286 N N . ALA A 1 166 ? 1.558 3.298 -7.689 1.00 74.62 166 ALA A N 1
ATOM 1287 C CA . ALA A 1 166 ? 2.498 2.585 -6.845 1.00 74.62 166 ALA A CA 1
ATOM 1288 C C . ALA A 1 166 ? 2.562 3.136 -5.413 1.00 74.62 166 ALA A C 1
ATOM 1290 O O . ALA A 1 166 ? 2.625 2.346 -4.474 1.00 74.62 166 ALA A O 1
ATOM 1291 N N . THR A 1 167 ? 2.477 4.457 -5.223 1.00 68.94 167 THR A N 1
ATOM 1292 C CA . THR A 1 167 ? 2.399 5.073 -3.881 1.00 68.94 167 THR A CA 1
ATOM 1293 C C . THR A 1 167 ? 1.032 4.887 -3.221 1.00 68.94 167 THR A C 1
ATOM 1295 O O . THR A 1 167 ? 0.924 4.927 -1.997 1.00 68.94 167 THR A O 1
ATOM 1298 N N . SER A 1 168 ? -0.009 4.634 -4.016 1.00 74.12 168 SER A N 1
ATOM 1299 C CA . SER A 1 168 ? -1.360 4.344 -3.527 1.00 74.12 168 SER A CA 1
ATOM 1300 C C . SER A 1 168 ? -1.488 2.932 -2.945 1.00 74.12 168 SER A C 1
ATOM 1302 O O . SER A 1 168 ? -2.386 2.673 -2.136 1.00 74.12 168 SER A O 1
ATOM 1304 N N . TYR A 1 169 ? -0.598 2.010 -3.333 1.00 80.25 169 TYR A N 1
ATOM 1305 C CA . TYR A 1 169 ? -0.631 0.622 -2.885 1.00 80.25 169 TYR A CA 1
ATOM 1306 C C . TYR A 1 169 ? -0.174 0.474 -1.428 1.00 80.25 169 TYR A C 1
ATOM 1308 O O . TYR A 1 169 ? 0.920 0.879 -1.043 1.00 80.25 169 TYR A O 1
ATOM 1316 N N . ILE A 1 170 ? -1.012 -0.176 -0.619 1.00 85.00 170 ILE A N 1
ATOM 1317 C CA . ILE A 1 170 ? -0.728 -0.456 0.789 1.00 85.00 170 ILE A CA 1
ATOM 1318 C C . ILE A 1 170 ? -0.123 -1.856 0.897 1.00 85.00 170 ILE A C 1
ATOM 1320 O O . ILE A 1 170 ? -0.840 -2.858 0.918 1.00 85.00 170 ILE A O 1
ATOM 1324 N N . SER A 1 171 ? 1.205 -1.924 0.956 1.00 84.12 171 SER A N 1
ATOM 1325 C CA . SER A 1 171 ? 1.948 -3.179 1.125 1.00 84.12 171 SER A CA 1
ATOM 1326 C C . SER A 1 171 ? 2.270 -3.487 2.589 1.00 84.12 171 SER A C 1
ATOM 1328 O O . SER A 1 171 ? 2.406 -4.656 2.952 1.00 84.12 171 SER A O 1
ATOM 1330 N N . SER A 1 172 ? 2.371 -2.457 3.431 1.00 90.19 172 SER A N 1
ATOM 1331 C CA . SER A 1 172 ? 2.707 -2.568 4.849 1.00 90.19 172 SER A CA 1
ATOM 1332 C C . SER A 1 172 ? 2.170 -1.379 5.654 1.00 90.19 172 SER A C 1
ATOM 1334 O O . SER A 1 172 ? 1.625 -0.417 5.104 1.00 90.19 172 SER A O 1
ATOM 1336 N N . ALA A 1 173 ? 2.365 -1.428 6.974 1.00 93.12 173 ALA A N 1
ATOM 1337 C CA . ALA A 1 173 ? 2.113 -0.298 7.867 1.00 93.12 173 ALA A CA 1
ATOM 1338 C C . ALA A 1 173 ? 2.882 0.970 7.469 1.00 93.12 173 ALA A C 1
ATOM 1340 O O . ALA A 1 173 ? 2.349 2.070 7.602 1.00 93.12 173 ALA A O 1
ATOM 1341 N N . ASP A 1 174 ? 4.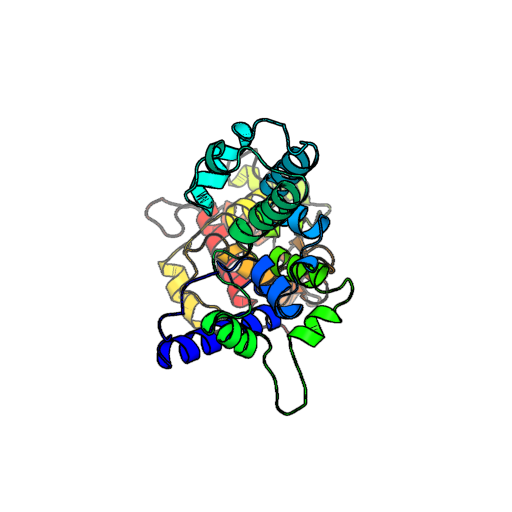102 0.832 6.941 1.00 91.75 174 ASP A N 1
ATOM 1342 C CA . ASP A 1 174 ? 4.956 1.974 6.590 1.00 91.75 174 ASP A CA 1
ATOM 1343 C C . ASP A 1 174 ? 4.393 2.783 5.414 1.00 91.75 174 ASP A C 1
ATOM 1345 O O . ASP A 1 174 ? 4.638 3.984 5.325 1.00 91.75 174 ASP A O 1
ATOM 1349 N N . SER A 1 175 ? 3.558 2.170 4.564 1.00 85.88 175 SER A N 1
ATOM 1350 C CA . SER A 1 175 ? 2.792 2.895 3.544 1.00 85.88 175 SER A CA 1
ATOM 1351 C C . SER A 1 175 ? 1.763 3.846 4.176 1.00 85.88 175 SER A C 1
ATOM 1353 O O . SER A 1 175 ? 1.506 4.928 3.653 1.00 85.88 175 SER A O 1
ATOM 1355 N N . VAL A 1 176 ? 1.159 3.467 5.308 1.00 91.19 176 VAL A N 1
ATOM 1356 C CA . VAL A 1 176 ? 0.005 4.169 5.900 1.00 91.19 176 VAL A CA 1
ATOM 1357 C C . VAL A 1 176 ? 0.398 5.127 7.021 1.00 91.19 176 VAL A C 1
ATOM 1359 O O . VAL A 1 176 ? -0.176 6.210 7.101 1.00 91.19 176 VAL A O 1
ATOM 1362 N N . LEU A 1 177 ? 1.368 4.778 7.870 1.00 93.81 177 LEU A N 1
ATOM 1363 C CA . LEU A 1 177 ? 1.739 5.573 9.050 1.00 93.81 177 LEU A CA 1
ATOM 1364 C C . LEU A 1 177 ? 2.030 7.059 8.742 1.00 93.81 177 LEU A C 1
ATOM 1366 O O . LEU A 1 177 ? 1.481 7.906 9.448 1.00 93.81 177 LEU A O 1
ATOM 1370 N N . PRO A 1 178 ? 2.770 7.429 7.673 1.00 92.00 178 PRO A N 1
ATOM 1371 C CA . PRO A 1 178 ? 2.998 8.838 7.319 1.00 92.00 178 PRO A CA 1
ATOM 1372 C C . PRO A 1 178 ? 1.721 9.607 6.939 1.00 92.00 178 PRO A C 1
ATOM 1374 O O . PRO A 1 178 ? 1.695 10.840 6.965 1.00 92.00 178 PRO A O 1
ATOM 1377 N N . ASN A 1 179 ? 0.662 8.880 6.576 1.00 91.38 179 ASN A N 1
ATOM 1378 C CA . ASN A 1 179 ? -0.628 9.417 6.160 1.00 91.38 179 ASN A CA 1
ATOM 1379 C C . ASN A 1 179 ? -1.628 9.541 7.321 1.00 91.38 179 ASN A C 1
ATOM 1381 O O . ASN A 1 179 ? -2.706 10.103 7.119 1.00 91.38 179 ASN A O 1
ATOM 1385 N N . ILE A 1 180 ? -1.294 9.054 8.521 1.00 94.56 180 ILE A N 1
ATOM 1386 C CA . ILE A 1 180 ? -2.130 9.181 9.719 1.00 94.56 180 ILE A CA 1
ATOM 1387 C C . ILE A 1 180 ? -1.717 10.428 10.506 1.00 94.56 180 ILE A C 1
ATOM 1389 O O . ILE A 1 180 ? -0.561 10.609 10.879 1.00 94.56 180 ILE A O 1
ATOM 1393 N N . GLN A 1 181 ? -2.693 11.283 10.797 1.00 95.75 181 GLN A N 1
ATOM 1394 C CA . GLN A 1 181 ? -2.563 12.425 11.689 1.00 95.75 181 GLN A CA 1
ATOM 1395 C C . GLN A 1 181 ? -3.279 12.118 13.013 1.00 95.75 181 GLN A C 1
ATOM 1397 O O . GLN A 1 181 ? -4.509 12.039 13.028 1.00 95.75 181 GLN A O 1
ATOM 1402 N N . PRO A 1 182 ? -2.554 11.985 14.136 1.00 94.44 182 PRO A N 1
ATOM 1403 C CA . PRO A 1 182 ? -3.180 11.783 15.435 1.00 94.44 182 PRO A CA 1
ATOM 1404 C C . PRO A 1 182 ? -4.085 12.956 15.819 1.00 94.44 182 PRO A C 1
ATOM 1406 O O . PRO A 1 182 ? -3.685 14.119 15.694 1.00 94.44 182 PRO A O 1
ATOM 1409 N N . ILE A 1 183 ? -5.281 12.654 16.322 1.00 94.00 183 ILE A N 1
ATOM 1410 C CA . ILE A 1 183 ? -6.145 13.644 16.974 1.00 94.00 183 ILE A CA 1
ATOM 1411 C C . ILE A 1 183 ? -5.625 13.856 18.401 1.00 94.00 183 ILE A C 1
ATOM 1413 O O . ILE A 1 183 ? -5.440 12.896 19.149 1.00 94.00 183 ILE A O 1
ATOM 1417 N N . ALA A 1 184 ? -5.389 15.116 18.773 1.00 91.88 184 ALA A N 1
ATOM 1418 C CA . ALA A 1 184 ? -4.862 15.506 20.080 1.00 91.88 184 ALA A CA 1
ATOM 1419 C C . ALA A 1 184 ? -5.901 16.306 20.888 1.00 91.88 184 ALA A C 1
ATOM 1421 O O . ALA A 1 184 ? -5.843 17.537 20.917 1.00 91.88 184 ALA A O 1
ATOM 1422 N N . PRO A 1 185 ? -6.881 15.634 21.519 1.00 91.75 185 PRO A N 1
ATOM 1423 C CA . PRO A 1 185 ? -7.876 16.306 22.345 1.00 91.75 185 PRO A CA 1
ATOM 1424 C C . PRO A 1 185 ? -7.255 16.861 23.640 1.00 91.75 185 PRO A C 1
ATOM 1426 O O . PRO A 1 185 ? -6.231 16.348 24.098 1.00 91.75 185 PRO A O 1
ATOM 1429 N N . PRO A 1 186 ? -7.884 17.860 24.292 1.00 91.75 186 PRO A N 1
ATOM 1430 C CA . PRO A 1 186 ? -7.333 18.501 25.492 1.00 91.75 186 PRO A CA 1
ATOM 1431 C C . PRO A 1 186 ? -7.000 17.535 26.641 1.00 91.75 186 PRO A C 1
ATOM 1433 O O . PRO A 1 186 ? -6.043 17.755 27.379 1.00 91.75 186 PRO A O 1
ATOM 1436 N N . LEU A 1 187 ? -7.765 16.448 26.777 1.00 94.31 187 LEU A N 1
ATOM 1437 C CA . LEU A 1 187 ? -7.610 15.445 27.837 1.00 94.31 187 LEU A CA 1
ATOM 1438 C C . LEU A 1 187 ? -6.650 14.298 27.478 1.00 94.31 187 LEU A C 1
ATOM 1440 O O . LEU A 1 187 ? -6.483 13.374 28.274 1.00 94.31 187 LEU A O 1
ATOM 1444 N N . LEU A 1 188 ? -5.988 14.346 26.315 1.00 95.31 188 LEU A N 1
ATOM 1445 C CA . LEU A 1 188 ? -5.162 13.245 25.808 1.00 95.31 188 LEU A CA 1
ATOM 1446 C C . LEU A 1 188 ? -4.112 12.768 26.823 1.00 95.31 188 LEU A C 1
ATOM 1448 O O . LEU A 1 188 ? -3.950 11.567 27.019 1.00 95.31 188 LEU A O 1
ATOM 1452 N N . ASN A 1 189 ? -3.420 13.693 27.494 1.00 96.56 189 ASN A N 1
ATOM 1453 C CA . ASN A 1 189 ? -2.384 13.342 28.469 1.00 96.56 189 ASN A CA 1
ATOM 1454 C C . ASN A 1 189 ? -2.954 12.614 29.694 1.00 96.56 189 ASN A C 1
ATOM 1456 O O . ASN A 1 189 ? -2.322 11.690 30.201 1.00 96.56 189 ASN A O 1
ATOM 1460 N N . THR A 1 190 ? -4.156 12.988 30.136 1.00 97.38 190 THR A N 1
ATOM 1461 C CA . THR A 1 190 ? -4.860 12.313 31.234 1.00 97.38 190 THR A CA 1
ATOM 1462 C C . THR A 1 190 ? -5.229 10.887 30.841 1.00 97.38 190 THR A C 1
ATOM 1464 O O . THR A 1 190 ? -5.012 9.955 31.610 1.00 97.38 190 THR A O 1
ATOM 1467 N N . TRP A 1 191 ? -5.717 10.689 29.617 1.00 97.50 191 TRP A N 1
ATOM 1468 C CA . TRP A 1 191 ? -6.054 9.357 29.116 1.00 97.50 191 TRP A CA 1
ATOM 1469 C C . TRP A 1 191 ? -4.823 8.479 28.896 1.00 97.50 191 TRP A C 1
ATOM 1471 O O . TRP A 1 191 ? -4.862 7.290 29.190 1.00 97.50 191 TRP A O 1
ATOM 1481 N N . ILE A 1 192 ? -3.713 9.056 28.426 1.00 97.81 192 ILE A N 1
ATOM 1482 C CA . ILE A 1 192 ? -2.433 8.344 28.325 1.00 97.81 192 ILE A CA 1
ATOM 1483 C C . ILE A 1 192 ? -1.950 7.924 29.718 1.00 97.81 192 ILE A C 1
ATOM 1485 O O . ILE A 1 192 ? -1.500 6.794 29.878 1.00 97.81 192 ILE A O 1
ATOM 1489 N N . ALA A 1 193 ? -2.059 8.790 30.730 1.00 97.81 193 ALA A N 1
ATOM 1490 C CA . ALA A 1 193 ? -1.693 8.434 32.099 1.00 97.81 193 ALA A CA 1
ATOM 1491 C C . ALA A 1 193 ? -2.527 7.251 32.623 1.00 97.81 193 ALA A C 1
ATOM 1493 O O . ALA A 1 193 ? -1.948 6.284 33.111 1.00 97.81 193 ALA A O 1
ATOM 1494 N N . ALA A 1 194 ? -3.850 7.279 32.427 1.00 97.75 194 ALA A N 1
ATOM 1495 C CA . ALA A 1 194 ? -4.739 6.178 32.806 1.00 97.75 194 ALA A CA 1
ATOM 1496 C C . ALA A 1 194 ? -4.414 4.874 32.053 1.00 97.75 194 ALA A C 1
ATOM 1498 O O . ALA A 1 194 ? -4.340 3.806 32.654 1.00 97.75 194 ALA A O 1
ATOM 1499 N N . LEU A 1 195 ? -4.148 4.949 30.744 1.00 97.81 195 LEU A N 1
ATOM 1500 C CA . LEU A 1 195 ? -3.746 3.791 29.940 1.00 97.81 195 LEU A CA 1
ATOM 1501 C C . LEU A 1 195 ? -2.465 3.140 30.486 1.00 97.81 195 LEU A C 1
ATOM 1503 O O . LEU A 1 195 ? -2.389 1.918 30.613 1.00 97.81 195 LEU A O 1
ATOM 1507 N N . ARG A 1 196 ? -1.458 3.954 30.815 1.00 97.88 196 ARG A N 1
ATOM 1508 C CA . ARG A 1 196 ? -0.177 3.488 31.370 1.00 97.88 196 ARG A CA 1
ATOM 1509 C C . ARG A 1 196 ? -0.348 2.879 32.755 1.00 97.88 196 ARG A C 1
ATOM 1511 O O . ARG A 1 196 ? 0.279 1.870 33.052 1.00 97.88 196 ARG A O 1
ATOM 1518 N N . GLU A 1 197 ? -1.210 3.460 33.582 1.00 97.38 197 GLU A N 1
ATOM 1519 C CA . GLU A 1 197 ? -1.546 2.913 34.897 1.00 97.38 197 GLU A CA 1
ATOM 1520 C C . GLU A 1 197 ? -2.211 1.536 34.779 1.00 97.38 197 GLU A C 1
ATOM 1522 O O . GLU A 1 197 ? -1.794 0.597 35.450 1.00 97.38 197 GLU A O 1
ATOM 1527 N N . HIS A 1 198 ? -3.200 1.386 33.893 1.00 96.31 198 HIS A N 1
ATOM 1528 C CA . HIS A 1 198 ? -3.924 0.122 33.722 1.00 96.31 198 HIS A CA 1
ATOM 1529 C C . HIS A 1 198 ? -3.069 -0.994 33.118 1.00 96.31 198 HIS A C 1
ATOM 1531 O O . HIS A 1 198 ? -3.241 -2.156 33.475 1.00 96.31 198 HIS A O 1
ATOM 1537 N N . THR A 1 199 ? -2.140 -0.651 32.227 1.00 95.50 199 THR A N 1
ATOM 1538 C CA . THR A 1 199 ? -1.279 -1.633 31.547 1.00 95.50 199 THR A CA 1
ATOM 1539 C C . THR A 1 199 ? 0.044 -1.896 32.265 1.00 95.50 199 THR A C 1
ATOM 1541 O O . THR A 1 199 ? 0.686 -2.910 32.004 1.00 95.50 199 THR A O 1
ATOM 1544 N N . GLY A 1 200 ? 0.485 -0.988 33.140 1.00 94.44 200 GLY A N 1
ATOM 1545 C CA . GLY A 1 200 ? 1.815 -1.021 33.752 1.00 94.44 200 GLY A CA 1
ATOM 1546 C C . GLY A 1 200 ? 2.968 -0.638 32.808 1.00 94.44 200 GLY A C 1
ATOM 1547 O O . GLY A 1 200 ? 4.122 -0.645 33.236 1.00 94.44 200 GLY A O 1
ATOM 1548 N N . ASP A 1 201 ? 2.695 -0.283 31.547 1.00 94.69 201 ASP A N 1
ATOM 1549 C CA . ASP A 1 201 ? 3.701 0.146 30.566 1.00 94.69 201 ASP A CA 1
ATOM 1550 C C . ASP A 1 201 ? 3.767 1.678 30.506 1.00 94.69 201 ASP A C 1
ATOM 1552 O O . ASP A 1 201 ? 2.922 2.334 29.900 1.00 94.69 201 ASP A O 1
ATOM 1556 N N . ILE A 1 202 ? 4.810 2.263 31.100 1.00 95.00 202 ILE A N 1
ATOM 1557 C CA . ILE A 1 202 ? 5.004 3.722 31.173 1.00 95.00 202 ILE A CA 1
ATOM 1558 C C . ILE A 1 202 ? 5.285 4.392 29.822 1.00 95.00 202 ILE A C 1
ATOM 1560 O O . ILE A 1 202 ? 5.194 5.617 29.713 1.00 95.00 202 ILE A O 1
ATOM 1564 N N . THR A 1 203 ? 5.665 3.623 28.802 1.00 95.75 203 THR A N 1
ATOM 1565 C CA . THR A 1 203 ? 5.999 4.159 27.477 1.00 95.75 203 THR A CA 1
ATOM 1566 C C . THR A 1 203 ? 4.778 4.228 26.575 1.00 95.75 203 THR A C 1
ATOM 1568 O O . THR A 1 203 ? 4.735 5.055 25.663 1.00 95.75 203 THR A O 1
ATOM 1571 N N . LEU A 1 204 ? 3.757 3.424 26.876 1.00 96.56 204 LEU A N 1
ATOM 1572 C CA . LEU A 1 204 ? 2.614 3.201 26.012 1.00 96.56 204 LEU A CA 1
ATOM 1573 C C . LEU A 1 204 ? 1.864 4.497 25.685 1.00 96.56 204 LEU A C 1
ATOM 1575 O O . LEU A 1 204 ? 1.655 5.372 26.530 1.00 96.56 204 LEU A O 1
ATOM 1579 N N . THR A 1 205 ? 1.450 4.612 24.427 1.00 96.94 205 THR A N 1
ATOM 1580 C CA . THR A 1 205 ? 0.585 5.682 23.923 1.00 96.94 205 THR A CA 1
ATOM 1581 C C . THR A 1 205 ? -0.459 5.086 22.988 1.00 96.94 205 THR A C 1
ATOM 1583 O O . THR A 1 205 ? -0.266 3.999 22.443 1.00 96.94 205 THR A O 1
ATOM 1586 N N . PHE A 1 206 ? -1.543 5.819 22.736 1.00 96.94 206 PHE A N 1
ATOM 1587 C CA . PHE A 1 206 ? -2.539 5.400 21.748 1.00 96.94 206 PHE A CA 1
ATOM 1588 C C . PHE A 1 206 ? -1.948 5.231 20.342 1.00 96.94 206 PHE A C 1
ATOM 1590 O O . PHE A 1 206 ? -2.281 4.274 19.652 1.00 96.94 206 PHE A O 1
ATOM 1597 N N . ASN A 1 207 ? -1.017 6.101 19.937 1.00 96.00 207 ASN A N 1
ATOM 1598 C CA . ASN A 1 207 ? -0.351 5.982 18.639 1.00 96.00 207 ASN A CA 1
ATOM 1599 C C . ASN A 1 207 ? 0.477 4.696 18.541 1.00 96.00 207 ASN A C 1
ATOM 1601 O O . ASN A 1 207 ? 0.449 4.044 17.505 1.00 96.00 207 ASN A O 1
ATOM 1605 N N . MET A 1 208 ? 1.156 4.295 19.623 1.00 96.94 208 MET A N 1
ATOM 1606 C CA . MET A 1 208 ? 1.887 3.024 19.658 1.00 96.94 208 MET A CA 1
ATOM 1607 C C . MET A 1 208 ? 0.953 1.818 19.537 1.00 96.94 208 MET A C 1
ATOM 1609 O O . MET A 1 208 ? 1.311 0.854 18.869 1.00 96.94 208 MET A O 1
ATOM 1613 N N . LEU A 1 209 ? -0.241 1.864 20.142 1.00 97.50 209 LEU A N 1
ATOM 1614 C CA . LEU A 1 209 ? -1.238 0.799 19.985 1.00 97.50 209 LEU A CA 1
ATOM 1615 C C . LEU A 1 209 ? -1.690 0.664 18.527 1.00 97.50 209 LEU A C 1
ATOM 1617 O O . LEU A 1 209 ? -1.726 -0.441 17.992 1.00 97.50 209 LEU A O 1
ATOM 1621 N N . VAL A 1 210 ? -1.975 1.791 17.870 1.00 97.00 210 VAL A N 1
ATOM 1622 C CA . VAL A 1 210 ? -2.359 1.826 16.450 1.00 97.00 210 VAL A CA 1
ATOM 1623 C C . VAL A 1 210 ? -1.214 1.352 15.559 1.00 97.00 210 VAL A C 1
ATOM 1625 O O . VAL A 1 210 ? -1.438 0.562 14.647 1.00 97.00 210 VAL A O 1
ATOM 1628 N N . GLU A 1 211 ? 0.017 1.785 15.824 1.00 97.69 211 GLU A N 1
ATOM 1629 C CA . GLU A 1 211 ? 1.186 1.341 15.067 1.00 97.69 211 GLU A CA 1
ATOM 1630 C C . GLU A 1 211 ? 1.404 -0.174 15.192 1.00 97.69 211 GLU A C 1
ATOM 1632 O O . GLU A 1 211 ? 1.577 -0.851 14.176 1.00 97.69 211 GLU A O 1
ATOM 1637 N N . ARG A 1 212 ? 1.342 -0.722 16.413 1.00 97.56 212 ARG A N 1
ATOM 1638 C CA . ARG A 1 212 ? 1.435 -2.171 16.655 1.00 97.56 212 ARG A CA 1
ATOM 1639 C C . ARG A 1 212 ? 0.332 -2.927 15.915 1.00 97.56 212 ARG A C 1
ATOM 1641 O O . ARG A 1 212 ? 0.634 -3.898 15.224 1.00 97.56 212 ARG A O 1
ATOM 1648 N N . PHE A 1 213 ? -0.905 -2.430 15.974 1.00 97.81 213 PHE A N 1
ATOM 1649 C CA . PHE A 1 213 ? -2.028 -2.996 15.231 1.00 97.81 213 PHE A CA 1
ATOM 1650 C C . PHE A 1 213 ? -1.751 -3.048 13.722 1.00 97.81 213 PHE A C 1
ATOM 1652 O O . PHE A 1 213 ? -1.936 -4.099 13.107 1.00 97.81 213 PHE A O 1
ATOM 1659 N N . LEU A 1 214 ? -1.290 -1.941 13.128 1.00 97.44 214 LEU A N 1
ATOM 1660 C CA . LEU A 1 214 ? -1.042 -1.826 11.686 1.00 97.44 214 LEU A CA 1
ATOM 1661 C C . LEU A 1 214 ? 0.085 -2.736 11.197 1.00 97.44 214 LEU A C 1
ATOM 1663 O O . LEU A 1 214 ? 0.020 -3.219 10.066 1.00 97.44 214 LEU A O 1
ATOM 1667 N N . ARG A 1 215 ? 1.107 -2.949 12.035 1.00 97.38 215 ARG A N 1
ATOM 1668 C CA . ARG A 1 215 ? 2.238 -3.851 11.765 1.00 97.38 215 ARG A CA 1
ATOM 1669 C C . ARG A 1 215 ? 1.902 -5.327 12.002 1.00 97.38 215 ARG A C 1
ATOM 1671 O O . ARG A 1 215 ? 2.638 -6.191 11.531 1.00 97.38 215 ARG A O 1
ATOM 1678 N N . GLY A 1 216 ? 0.831 -5.621 12.736 1.00 95.81 216 GLY A N 1
ATOM 1679 C CA . GLY A 1 216 ? 0.400 -6.986 13.020 1.00 95.81 216 GLY A CA 1
ATOM 1680 C C . GLY A 1 216 ? -0.128 -7.724 11.786 1.00 95.81 216 GLY A C 1
ATOM 1681 O O . GLY A 1 216 ? -0.580 -7.123 10.812 1.00 95.81 216 GLY A O 1
ATOM 1682 N N . THR A 1 217 ? -0.105 -9.054 11.846 1.00 94.19 217 THR A N 1
ATOM 1683 C CA . THR A 1 217 ? -0.626 -9.949 10.799 1.00 94.19 217 THR A CA 1
ATOM 1684 C C . THR A 1 217 ? -1.584 -10.976 11.381 1.00 94.19 217 THR A C 1
ATOM 1686 O O . THR A 1 217 ? -1.649 -11.171 12.596 1.00 94.19 217 THR A O 1
ATOM 1689 N N . GLY A 1 218 ? -2.369 -11.597 10.506 1.00 93.06 218 GLY A N 1
ATOM 1690 C CA . GLY A 1 218 ? -3.279 -12.674 10.859 1.00 93.06 218 GLY A CA 1
ATOM 1691 C C . GLY A 1 218 ? -4.461 -12.231 11.707 1.00 93.06 218 GLY A C 1
ATOM 1692 O O . GLY A 1 218 ? -4.746 -11.036 11.863 1.00 93.06 218 GLY A O 1
ATOM 1693 N N . THR A 1 219 ? -5.173 -13.230 12.221 1.00 94.25 219 THR A N 1
ATOM 1694 C CA . THR A 1 219 ? -6.446 -13.052 12.920 1.00 94.25 219 THR A CA 1
ATOM 1695 C C . THR A 1 219 ? -6.219 -12.944 14.433 1.00 94.25 219 THR A C 1
ATOM 1697 O O . THR A 1 219 ? -5.968 -13.972 15.058 1.00 94.25 219 THR A O 1
ATOM 1700 N N . PRO A 1 220 ? -6.309 -11.743 15.039 1.00 94.19 220 PRO A N 1
ATOM 1701 C CA . PRO A 1 220 ? -6.331 -11.617 16.494 1.00 94.19 220 PRO A CA 1
ATOM 1702 C C . PRO A 1 220 ? -7.624 -12.236 17.020 1.00 94.19 220 PRO A C 1
ATOM 1704 O O . PRO A 1 220 ? -8.681 -12.037 16.413 1.00 94.19 220 PRO A O 1
ATOM 1707 N N . CYS A 1 221 ? -7.548 -12.962 18.132 1.00 95.88 221 CYS A N 1
ATOM 1708 C CA . CYS A 1 221 ? -8.698 -13.663 18.693 1.00 95.88 221 CYS A CA 1
ATOM 1709 C C . CYS A 1 221 ? -9.459 -14.523 17.646 1.00 95.88 221 CYS A C 1
ATOM 1711 O O . CYS A 1 221 ? -10.573 -14.167 17.236 1.00 95.88 221 CYS A O 1
ATOM 1713 N N . PRO A 1 222 ? -8.883 -15.645 17.164 1.00 94.94 222 PRO A N 1
ATOM 1714 C CA . PRO A 1 222 ? -9.469 -16.443 16.085 1.00 94.94 222 PRO A CA 1
ATOM 1715 C C . PRO A 1 222 ? -10.891 -16.957 16.353 1.00 94.94 222 PRO A C 1
ATOM 1717 O O . PRO A 1 222 ? -11.716 -16.966 15.432 1.00 94.94 222 PRO A O 1
ATOM 1720 N N . VAL A 1 223 ? -11.206 -17.380 17.582 1.00 95.31 223 VAL A N 1
ATOM 1721 C CA . VAL A 1 223 ? -12.528 -17.925 17.932 1.00 95.31 223 VAL A CA 1
ATOM 1722 C C . VAL A 1 223 ? -13.588 -16.823 17.892 1.00 95.31 223 VAL A C 1
ATOM 1724 O O . VAL A 1 223 ? -14.638 -16.987 17.262 1.00 95.31 223 VAL A O 1
ATOM 1727 N N . GLN A 1 224 ? -13.308 -15.673 18.504 1.00 94.00 224 GLN A N 1
ATOM 1728 C CA . GLN A 1 224 ? -14.194 -14.511 18.502 1.00 94.00 224 GLN A CA 1
ATOM 1729 C C . GLN A 1 224 ? -14.336 -13.919 17.096 1.00 94.00 224 GLN A C 1
ATOM 1731 O O . GLN A 1 224 ? -15.440 -13.551 16.677 1.00 94.00 224 GLN A O 1
ATOM 1736 N N . PHE A 1 225 ? -13.247 -13.872 16.326 1.00 94.81 225 PHE A N 1
ATOM 1737 C CA . PHE A 1 225 ? -13.262 -13.406 14.943 1.00 94.81 225 PHE A CA 1
ATOM 1738 C C . PHE A 1 225 ? -14.131 -14.284 14.051 1.00 94.81 225 PHE A C 1
ATOM 1740 O O . PHE A 1 225 ? -14.937 -13.765 13.274 1.00 94.81 225 PHE A O 1
ATOM 1747 N N . GLN A 1 226 ? -14.040 -15.607 14.195 1.00 93.81 226 GLN A N 1
ATOM 1748 C CA . GLN A 1 226 ? -14.877 -16.528 13.435 1.00 93.81 226 GLN A CA 1
ATOM 1749 C C . GLN A 1 226 ? -16.370 -16.325 13.740 1.00 93.81 226 GLN A C 1
ATOM 1751 O O . GLN A 1 226 ? -17.191 -16.399 12.824 1.00 93.81 226 GLN A O 1
ATOM 1756 N N . ALA A 1 227 ? -16.722 -15.987 14.984 1.00 93.56 227 ALA A N 1
ATOM 1757 C CA . ALA A 1 227 ? -18.093 -15.639 15.365 1.00 93.56 227 ALA A CA 1
ATOM 1758 C C . ALA A 1 227 ? -18.582 -14.336 14.697 1.00 93.56 227 ALA A C 1
ATOM 1760 O O . ALA A 1 227 ? -19.752 -14.220 14.331 1.00 93.56 227 ALA A O 1
ATOM 1761 N N . ALA A 1 228 ? -17.690 -13.359 14.499 1.00 91.56 228 ALA A N 1
ATOM 1762 C CA . ALA A 1 228 ? -18.002 -12.081 13.854 1.00 91.56 228 ALA A CA 1
ATOM 1763 C C . ALA A 1 228 ? -17.981 -12.135 12.314 1.00 91.56 228 ALA A C 1
ATOM 1765 O O . ALA A 1 228 ? -18.535 -11.245 11.665 1.00 91.56 228 ALA A O 1
ATOM 1766 N N . ARG A 1 229 ? -17.378 -13.174 11.722 1.00 91.25 229 ARG A N 1
ATOM 1767 C CA . ARG A 1 229 ? -17.085 -13.274 10.283 1.00 91.25 229 ARG A CA 1
ATOM 1768 C C . ARG A 1 229 ? -18.289 -13.035 9.375 1.00 91.25 229 ARG A C 1
ATOM 1770 O O . ARG A 1 229 ? -18.153 -12.387 8.342 1.00 91.25 229 ARG A O 1
ATOM 1777 N N . GLY A 1 230 ? -19.465 -13.526 9.767 1.00 90.31 230 GLY A N 1
ATOM 1778 C CA . GLY A 1 230 ? -20.701 -13.374 8.991 1.00 90.31 230 GLY A CA 1
ATOM 1779 C C . GLY A 1 230 ? -21.214 -11.933 8.882 1.00 90.31 230 GLY A C 1
ATOM 1780 O O . GLY A 1 230 ? -22.071 -11.659 8.048 1.00 90.31 230 GLY A O 1
ATOM 1781 N N . ALA A 1 231 ? -20.709 -11.007 9.701 1.00 90.25 231 ALA A N 1
ATOM 1782 C CA . ALA A 1 231 ? -21.119 -9.606 9.681 1.00 90.25 231 ALA A CA 1
ATOM 1783 C C . ALA A 1 231 ? -20.293 -8.734 8.716 1.00 90.25 231 ALA A C 1
ATOM 1785 O O . ALA A 1 231 ? -20.701 -7.603 8.431 1.00 90.25 231 ALA A O 1
ATOM 1786 N N . PHE A 1 232 ? -19.144 -9.218 8.234 1.00 92.00 232 PHE A N 1
ATOM 1787 C CA . PHE A 1 232 ? -18.255 -8.453 7.357 1.00 92.00 232 PHE A CA 1
ATOM 1788 C C . PHE A 1 232 ? -18.778 -8.415 5.917 1.00 92.00 232 PHE A C 1
ATOM 1790 O O . PHE A 1 232 ? -19.403 -9.361 5.438 1.00 92.00 232 PHE A O 1
ATOM 1797 N N . HIS A 1 233 ? -18.528 -7.309 5.215 1.00 87.75 233 HIS A N 1
ATOM 1798 C CA . HIS A 1 233 ? -18.961 -7.162 3.828 1.00 87.75 233 HIS A CA 1
ATOM 1799 C C . HIS A 1 233 ? -18.165 -8.112 2.904 1.00 87.75 233 HIS A C 1
ATOM 1801 O O . HIS A 1 233 ? -16.938 -8.159 3.010 1.00 87.75 233 HIS A O 1
ATOM 1807 N N . PRO A 1 234 ? -18.803 -8.819 1.947 1.00 81.12 234 PRO A N 1
ATOM 1808 C CA . PRO A 1 234 ? -18.141 -9.829 1.106 1.00 81.12 234 PRO A CA 1
ATOM 1809 C C . PRO A 1 234 ? -17.091 -9.265 0.136 1.00 81.12 234 PRO A C 1
ATOM 1811 O O . PRO A 1 234 ? -16.350 -10.025 -0.475 1.00 81.12 234 PRO A O 1
ATOM 1814 N N . ILE A 1 235 ? -17.025 -7.939 -0.014 1.00 78.00 235 ILE A N 1
ATOM 1815 C CA . ILE A 1 235 ? -15.993 -7.261 -0.817 1.00 78.00 235 ILE A CA 1
ATOM 1816 C C . ILE A 1 235 ? -14.596 -7.374 -0.191 1.00 78.00 235 ILE A C 1
ATOM 1818 O O . ILE A 1 235 ? -13.598 -7.187 -0.883 1.00 78.00 235 ILE A O 1
ATOM 1822 N N . VAL A 1 236 ? -14.517 -7.657 1.113 1.00 81.88 236 VAL A N 1
ATOM 1823 C CA . VAL A 1 236 ? -13.243 -7.853 1.798 1.00 81.88 236 VAL A CA 1
ATOM 1824 C C . VAL A 1 236 ? -12.768 -9.284 1.571 1.00 81.88 236 VAL A C 1
ATOM 1826 O O . VAL A 1 236 ? -13.374 -10.242 2.052 1.00 81.88 236 VAL A O 1
ATOM 1829 N N . ASP A 1 237 ? -11.635 -9.423 0.891 1.00 81.94 237 ASP A N 1
ATOM 1830 C CA . ASP A 1 237 ? -10.970 -10.709 0.714 1.00 81.94 237 ASP A CA 1
ATOM 1831 C C . ASP A 1 237 ? -10.222 -11.130 1.990 1.00 81.94 237 ASP A C 1
ATOM 1833 O O . ASP A 1 237 ? -9.045 -10.823 2.190 1.00 81.94 237 ASP A O 1
ATOM 1837 N N . LEU A 1 238 ? -10.919 -11.861 2.862 1.00 89.00 238 LEU A N 1
ATOM 1838 C CA . LEU A 1 238 ? -10.352 -12.393 4.104 1.00 89.00 238 LEU A CA 1
ATOM 1839 C C . LEU A 1 238 ? -9.272 -13.462 3.880 1.00 89.00 238 LEU A C 1
ATOM 1841 O O . LEU A 1 238 ? -8.583 -13.804 4.836 1.00 89.00 238 LEU A O 1
ATOM 1845 N N . SER A 1 239 ? -9.081 -13.986 2.661 1.00 85.88 239 SER A N 1
ATOM 1846 C CA . SER A 1 239 ? -7.972 -14.917 2.395 1.00 85.88 239 SER A CA 1
ATOM 1847 C C . SER A 1 239 ? -6.600 -14.241 2.527 1.00 85.88 239 SER A C 1
ATOM 1849 O O . SER A 1 239 ? -5.589 -14.914 2.702 1.00 85.88 239 SER A O 1
ATOM 1851 N N . ARG A 1 240 ? -6.567 -12.901 2.499 1.00 83.00 240 ARG A N 1
ATOM 1852 C CA . ARG A 1 240 ? -5.356 -12.084 2.632 1.00 83.00 240 ARG A CA 1
ATOM 1853 C C . ARG A 1 240 ? -5.083 -11.620 4.064 1.00 83.00 240 ARG A C 1
ATOM 1855 O O . ARG A 1 240 ? -4.169 -10.819 4.250 1.00 83.00 240 ARG A O 1
ATOM 1862 N N . ILE A 1 241 ? -5.838 -12.087 5.062 1.00 91.62 241 ILE A N 1
ATOM 1863 C CA . ILE A 1 241 ? -5.741 -11.603 6.454 1.00 91.62 241 ILE A CA 1
ATOM 1864 C C . ILE A 1 241 ? -4.344 -11.775 7.070 1.00 91.62 241 ILE A C 1
ATOM 1866 O O . ILE A 1 241 ? -3.924 -10.969 7.898 1.00 91.62 241 ILE A O 1
ATOM 1870 N N . ASP A 1 242 ? -3.593 -12.772 6.607 1.00 90.00 242 ASP A N 1
ATOM 1871 C CA . ASP A 1 242 ? -2.229 -13.050 7.063 1.00 90.00 242 ASP A CA 1
ATOM 1872 C C . ASP A 1 242 ? -1.164 -12.183 6.364 1.00 90.00 242 ASP A C 1
ATOM 1874 O O . ASP A 1 242 ? 0.017 -12.249 6.699 1.00 90.00 242 ASP A O 1
ATOM 1878 N N . THR A 1 243 ? -1.549 -11.345 5.394 1.00 86.19 243 THR A N 1
ATOM 1879 C CA . THR A 1 243 ? -0.596 -10.489 4.673 1.00 86.19 243 THR A CA 1
ATOM 1880 C C . THR A 1 243 ? -0.231 -9.229 5.481 1.00 86.19 243 THR A C 1
ATOM 1882 O O . THR A 1 243 ? -1.120 -8.609 6.069 1.00 86.19 243 THR A O 1
ATOM 1885 N N . PRO A 1 244 ? 1.044 -8.778 5.474 1.00 89.00 244 PRO A N 1
ATOM 1886 C CA . PRO A 1 244 ? 1.509 -7.606 6.239 1.00 89.00 244 PRO A CA 1
ATOM 1887 C C . PRO A 1 244 ? 0.728 -6.305 6.010 1.00 89.00 244 PRO A C 1
ATOM 1889 O O . PRO A 1 244 ? 0.605 -5.481 6.912 1.00 89.00 244 PRO A O 1
ATOM 1892 N N . GLY A 1 245 ? 0.188 -6.102 4.808 1.00 89.25 245 GLY A N 1
ATOM 1893 C CA . GLY A 1 245 ? -0.577 -4.903 4.465 1.00 89.25 245 GLY A CA 1
ATOM 1894 C C . GLY A 1 245 ? -2.061 -4.971 4.828 1.00 89.25 245 GLY A C 1
ATOM 1895 O O . GLY A 1 245 ? -2.737 -3.948 4.745 1.00 89.25 245 GLY A O 1
ATOM 1896 N N . PHE A 1 246 ? -2.598 -6.131 5.227 1.00 92.81 246 PHE A N 1
ATOM 1897 C CA . PHE A 1 246 ? -4.047 -6.330 5.328 1.00 92.81 246 PHE A CA 1
ATOM 1898 C C . PHE A 1 246 ? -4.714 -5.403 6.344 1.00 92.81 246 PHE A C 1
ATOM 1900 O O . PHE A 1 246 ? -5.676 -4.713 6.010 1.00 92.81 246 PHE A O 1
ATOM 1907 N N . ARG A 1 247 ? -4.195 -5.343 7.577 1.00 96.44 247 ARG A N 1
ATOM 1908 C CA . ARG A 1 247 ? -4.768 -4.499 8.643 1.00 96.44 247 ARG A CA 1
ATOM 1909 C C . ARG A 1 247 ? -4.695 -3.013 8.286 1.00 96.44 247 ARG A C 1
ATOM 1911 O O . ARG A 1 247 ? -5.636 -2.261 8.532 1.00 96.44 247 ARG A O 1
ATOM 1918 N N . SER A 1 248 ? -3.608 -2.619 7.629 1.00 95.62 248 SER A N 1
ATOM 1919 C CA . SER A 1 248 ? -3.388 -1.260 7.136 1.00 95.62 248 SER A CA 1
ATOM 1920 C C . SER A 1 248 ? -4.358 -0.897 6.008 1.00 95.62 248 SER A C 1
ATOM 1922 O O . SER A 1 248 ? -4.985 0.161 6.045 1.00 95.62 248 SER A O 1
ATOM 1924 N N . GLN A 1 249 ? -4.565 -1.808 5.056 1.00 92.25 249 GLN A N 1
ATOM 1925 C CA . GLN A 1 249 ? -5.568 -1.668 4.004 1.00 92.25 249 GLN A CA 1
ATOM 1926 C C . GLN A 1 249 ? -6.988 -1.608 4.579 1.00 92.25 249 GLN A C 1
ATOM 1928 O O . GLN A 1 249 ? -7.771 -0.765 4.152 1.00 92.25 249 GLN A O 1
ATOM 1933 N N . ALA A 1 250 ? -7.315 -2.443 5.569 1.00 94.44 250 ALA A N 1
ATOM 1934 C CA . ALA A 1 250 ? -8.621 -2.435 6.222 1.00 94.44 250 ALA A CA 1
ATOM 1935 C C . ALA A 1 250 ? -8.908 -1.095 6.919 1.00 94.44 250 ALA A C 1
ATOM 1937 O O . ALA A 1 250 ? -10.005 -0.556 6.762 1.00 94.44 250 ALA A O 1
ATOM 1938 N N . LEU A 1 251 ? -7.927 -0.532 7.637 1.00 95.69 251 LEU A N 1
ATOM 1939 C CA . LEU A 1 251 ? -8.069 0.785 8.262 1.00 95.69 251 LEU A CA 1
ATOM 1940 C C . LEU A 1 251 ? -8.301 1.874 7.213 1.00 95.69 251 LEU A C 1
ATOM 1942 O O . LEU A 1 251 ? -9.244 2.652 7.347 1.00 95.69 251 LE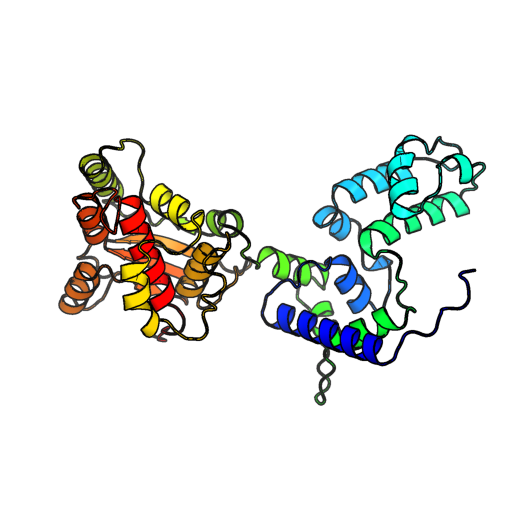U A O 1
ATOM 1946 N N . VAL A 1 252 ? -7.461 1.936 6.173 1.00 93.31 252 VAL A N 1
ATOM 1947 C CA . VAL A 1 252 ? -7.593 2.961 5.126 1.00 93.31 252 VAL A CA 1
ATOM 1948 C C . VAL A 1 252 ? -8.937 2.833 4.420 1.00 93.31 252 VAL A C 1
ATOM 1950 O O . VAL A 1 252 ? -9.626 3.836 4.267 1.00 93.31 252 VAL A O 1
ATOM 1953 N N . TRP A 1 253 ? -9.363 1.614 4.089 1.00 91.38 253 TRP A N 1
ATOM 1954 C CA . TRP A 1 253 ? -10.648 1.379 3.441 1.00 91.38 253 TRP A CA 1
ATOM 1955 C C . TRP A 1 253 ? -11.822 1.845 4.291 1.00 91.38 253 TRP A C 1
ATOM 1957 O O . TRP A 1 253 ? -12.686 2.571 3.801 1.00 91.38 253 TRP A O 1
ATOM 1967 N N . ALA A 1 254 ? -11.825 1.512 5.579 1.00 92.44 254 ALA A N 1
ATOM 1968 C CA . ALA A 1 254 ? -12.856 1.987 6.489 1.00 92.44 254 ALA A CA 1
ATOM 1969 C C . ALA A 1 254 ? -12.833 3.522 6.637 1.00 92.44 254 ALA A C 1
ATOM 1971 O O . ALA A 1 254 ? -13.884 4.159 6.692 1.00 92.44 254 ALA A O 1
ATOM 1972 N N . ALA A 1 255 ? -11.638 4.122 6.662 1.00 93.06 255 ALA A N 1
ATOM 1973 C CA . ALA A 1 255 ? -11.431 5.551 6.884 1.00 93.06 255 ALA A CA 1
ATOM 1974 C C . ALA A 1 255 ? -11.712 6.436 5.663 1.00 93.06 255 ALA A C 1
ATOM 1976 O O . ALA A 1 255 ? -12.061 7.601 5.840 1.00 93.06 255 ALA A O 1
ATOM 1977 N N . THR A 1 256 ? -11.530 5.931 4.442 1.00 89.31 256 THR A N 1
ATOM 1978 C CA . THR A 1 256 ? -11.607 6.732 3.205 1.00 89.31 256 THR A CA 1
ATOM 1979 C C . THR A 1 256 ? -12.671 6.235 2.230 1.00 89.31 256 THR A C 1
ATOM 1981 O O . THR A 1 256 ? -12.987 6.927 1.266 1.00 89.31 256 THR A O 1
ATOM 1984 N N . GLY A 1 257 ? -13.229 5.044 2.454 1.00 84.94 257 GLY A N 1
ATOM 1985 C CA . GLY A 1 257 ? -14.076 4.356 1.482 1.00 84.94 257 GLY A CA 1
ATOM 1986 C C . GLY A 1 257 ? -13.297 3.676 0.353 1.00 84.94 257 GLY A C 1
ATOM 1987 O O . GLY A 1 257 ? -13.914 3.068 -0.519 1.00 84.94 257 GLY A O 1
ATOM 1988 N N . SER A 1 258 ? -11.959 3.724 0.382 1.00 83.50 258 SER A N 1
ATOM 1989 C CA . SER A 1 258 ? -11.092 3.149 -0.644 1.00 83.50 258 SER A CA 1
ATOM 1990 C C . SER A 1 258 ? -9.950 2.305 -0.056 1.00 83.50 258 SER A C 1
ATOM 1992 O O . SER A 1 258 ? -9.299 2.748 0.889 1.00 83.50 258 SER A O 1
ATOM 1994 N N . PRO A 1 259 ? -9.628 1.123 -0.620 1.00 82.25 259 PRO A N 1
ATOM 1995 C CA . PRO A 1 259 ? -8.554 0.254 -0.130 1.00 82.25 259 PRO A CA 1
ATOM 1996 C C . PRO A 1 259 ? -7.132 0.727 -0.495 1.00 82.25 259 PRO A C 1
ATOM 1998 O O . PRO A 1 259 ? -6.188 -0.064 -0.406 1.00 82.25 259 PRO A O 1
ATOM 2001 N N . PHE A 1 260 ? -6.972 1.978 -0.930 1.00 82.19 260 PHE A N 1
ATOM 2002 C CA . PHE A 1 260 ? -5.708 2.582 -1.345 1.00 82.19 260 PHE A CA 1
ATOM 2003 C C . PHE A 1 260 ? -5.531 3.989 -0.760 1.00 82.19 260 PHE A C 1
ATOM 2005 O O . PHE A 1 260 ? -6.500 4.680 -0.436 1.00 82.19 260 PHE A O 1
ATOM 2012 N N . ILE A 1 261 ? -4.277 4.419 -0.617 1.00 83.00 261 ILE A N 1
ATOM 2013 C CA . ILE A 1 261 ? -3.946 5.791 -0.219 1.00 83.00 261 ILE A CA 1
ATOM 2014 C C . ILE A 1 261 ? -4.095 6.685 -1.441 1.00 83.00 261 ILE A C 1
ATOM 2016 O O . ILE A 1 261 ? -3.588 6.358 -2.500 1.00 83.00 261 ILE A O 1
ATOM 2020 N N . ASN A 1 262 ? -4.747 7.834 -1.299 1.00 76.25 262 ASN A N 1
ATOM 2021 C CA . ASN A 1 262 ? -4.664 8.873 -2.314 1.00 76.25 262 ASN A CA 1
ATOM 2022 C C . ASN A 1 262 ? -3.645 9.937 -1.858 1.00 76.25 262 ASN A C 1
ATOM 2024 O O . ASN A 1 262 ? -3.965 10.680 -0.924 1.00 76.25 262 ASN A O 1
ATOM 2028 N N . PRO A 1 263 ? -2.451 10.031 -2.477 1.00 68.31 263 PRO A N 1
ATOM 2029 C CA . PRO A 1 263 ? -1.406 10.972 -2.077 1.00 68.31 263 PRO A CA 1
ATOM 2030 C C . PRO A 1 263 ? -1.776 12.438 -2.340 1.00 68.31 263 PRO A C 1
ATOM 2032 O O . PRO A 1 263 ? -1.160 13.327 -1.759 1.00 68.31 263 PRO A O 1
ATOM 2035 N N . THR A 1 264 ? -2.779 12.718 -3.183 1.00 68.12 264 THR A N 1
ATOM 2036 C CA . THR A 1 264 ? -3.244 14.096 -3.432 1.00 68.12 264 THR A CA 1
ATOM 2037 C C . THR A 1 264 ? -4.287 14.564 -2.421 1.00 68.12 264 THR A C 1
ATOM 2039 O O . THR A 1 264 ? -4.536 15.760 -2.283 1.00 68.12 264 THR A O 1
ATOM 2042 N N . GLN A 1 265 ? -4.901 13.642 -1.684 1.00 71.81 265 GLN A N 1
ATOM 2043 C CA . GLN A 1 265 ? -5.838 13.973 -0.619 1.00 71.81 265 GLN A CA 1
ATOM 2044 C C . GLN A 1 265 ? -5.082 14.093 0.721 1.00 71.81 265 GLN A C 1
ATOM 2046 O O . GLN A 1 265 ? -4.086 13.409 0.928 1.00 71.81 265 GLN A O 1
ATOM 2051 N N . GLY A 1 266 ? -5.581 14.914 1.658 1.00 83.12 266 GLY A N 1
ATOM 2052 C CA . GLY A 1 266 ? -4.931 15.211 2.954 1.00 83.12 266 GLY A CA 1
ATOM 2053 C C . GLY A 1 266 ? -4.673 14.013 3.892 1.00 83.12 266 GLY A C 1
ATOM 2054 O O . GLY A 1 266 ? -4.772 12.858 3.514 1.00 83.12 266 GLY A O 1
ATOM 2055 N N . ARG A 1 267 ? -4.330 14.240 5.162 1.00 92.56 267 ARG A N 1
ATOM 2056 C CA . ARG A 1 267 ? -4.076 13.123 6.101 1.00 92.56 267 ARG A CA 1
ATOM 2057 C C . ARG A 1 267 ? -5.373 12.483 6.611 1.00 92.56 267 ARG A C 1
ATOM 2059 O O . ARG A 1 267 ? -6.426 13.115 6.608 1.00 92.56 267 ARG A O 1
ATOM 2066 N N . ILE A 1 268 ? -5.286 11.232 7.066 1.00 94.88 268 ILE A N 1
ATOM 2067 C CA . ILE A 1 268 ? -6.349 10.558 7.822 1.00 94.88 268 ILE A CA 1
ATOM 2068 C C . ILE A 1 268 ? -6.226 10.990 9.280 1.00 94.88 268 ILE A C 1
ATOM 2070 O O . ILE A 1 268 ? -5.248 10.648 9.939 1.00 94.88 268 ILE A O 1
ATOM 2074 N N . PHE A 1 269 ? -7.205 11.723 9.795 1.00 95.81 269 PHE A N 1
ATOM 2075 C CA . PHE A 1 269 ? -7.261 12.077 11.209 1.00 95.81 269 PHE A CA 1
ATOM 2076 C C . PHE A 1 269 ? -7.747 10.871 12.006 1.00 95.81 269 PHE A C 1
ATOM 2078 O O . PHE A 1 269 ? -8.853 10.395 11.771 1.00 95.81 269 PHE A O 1
ATOM 2085 N N . PHE A 1 270 ? -6.935 10.366 12.929 1.00 96.56 270 PHE A N 1
ATOM 2086 C CA . PHE A 1 270 ? -7.256 9.177 13.718 1.00 96.56 270 PHE A CA 1
ATOM 2087 C C . PHE A 1 270 ? -6.981 9.443 15.194 1.00 96.56 270 PHE A C 1
ATOM 2089 O O . PHE A 1 270 ? -5.891 9.899 15.540 1.00 96.56 270 PHE A O 1
ATOM 2096 N N . GLY A 1 271 ? -7.923 9.157 16.089 1.00 95.94 271 GLY A N 1
ATOM 2097 C CA . GLY A 1 271 ? -7.619 9.275 17.511 1.00 95.94 271 GLY A CA 1
ATOM 2098 C C . GLY A 1 271 ? -8.788 9.095 18.473 1.00 95.94 271 GLY A C 1
ATOM 2099 O O . GLY A 1 271 ? -9.926 8.867 18.054 1.00 95.94 271 GLY A O 1
ATOM 2100 N N . PRO A 1 272 ? -8.482 9.178 19.779 1.00 96.38 272 PRO A N 1
ATOM 2101 C CA . PRO A 1 272 ? -9.459 8.990 20.835 1.00 96.38 272 PRO A CA 1
ATOM 2102 C C . PRO A 1 272 ? -10.396 10.194 20.933 1.00 96.38 272 PRO A C 1
ATOM 2104 O O . PRO A 1 272 ? -9.988 11.335 20.712 1.00 96.38 272 PRO A O 1
ATOM 2107 N N . VAL A 1 273 ? -11.632 9.939 21.346 1.00 95.12 273 VAL A N 1
ATOM 2108 C CA . VAL A 1 273 ? -12.624 10.963 21.678 1.00 95.12 273 VAL A CA 1
ATOM 2109 C C . VAL A 1 273 ? -13.320 10.617 22.994 1.00 95.12 273 VAL A C 1
ATOM 2111 O O . VAL A 1 273 ? -13.432 9.440 23.355 1.00 95.12 273 VAL A O 1
ATOM 2114 N N . ALA A 1 274 ? -13.762 11.641 23.723 1.00 92.12 274 ALA A N 1
ATOM 2115 C CA . ALA A 1 274 ? -14.533 11.459 24.944 1.00 92.12 274 ALA A CA 1
ATOM 2116 C C . ALA A 1 274 ? -15.924 10.887 24.627 1.00 92.12 274 ALA A C 1
ATOM 2118 O O . ALA A 1 274 ? -16.513 11.187 23.585 1.00 92.12 274 ALA A O 1
ATOM 2119 N N . THR A 1 275 ? -16.461 10.076 25.538 1.00 86.81 275 THR A N 1
ATOM 2120 C CA . THR A 1 275 ? -17.811 9.496 25.439 1.00 86.81 275 THR A CA 1
ATOM 2121 C C . THR A 1 275 ? -18.911 10.551 25.358 1.00 86.81 275 THR A C 1
ATOM 2123 O O . THR A 1 275 ? -19.955 10.291 24.768 1.00 86.81 275 THR A O 1
ATOM 2126 N N . ASP A 1 276 ? -18.685 11.740 25.912 1.00 85.94 276 ASP A N 1
ATOM 2127 C CA . ASP A 1 276 ? -19.618 12.863 25.945 1.00 85.94 276 ASP A CA 1
ATOM 2128 C C . ASP A 1 276 ? -19.360 13.908 24.845 1.00 85.94 276 ASP A C 1
ATOM 2130 O O . ASP A 1 276 ? -20.054 14.924 24.799 1.00 85.94 276 ASP A O 1
ATOM 2134 N N . ASP A 1 277 ? -18.452 13.663 23.897 1.00 86.75 277 ASP A N 1
ATOM 2135 C CA . ASP A 1 277 ? -18.152 14.626 22.835 1.00 86.75 277 ASP A CA 1
ATOM 2136 C C . ASP A 1 277 ? -19.235 14.641 21.742 1.00 86.75 277 ASP A C 1
ATOM 2138 O O . ASP A 1 277 ? -19.517 13.643 21.075 1.00 86.75 277 ASP A O 1
ATOM 2142 N N . SER A 1 278 ? -19.820 15.815 21.499 1.00 85.50 278 SER A N 1
ATOM 2143 C CA . SER A 1 278 ? -20.791 16.032 20.417 1.00 85.50 278 SER A CA 1
ATOM 2144 C C . SER A 1 278 ? -20.264 15.766 19.007 1.00 85.50 278 SER A C 1
ATOM 2146 O O . SER A 1 278 ? -21.058 15.503 18.103 1.00 85.50 278 SER A O 1
ATOM 2148 N N . GLN A 1 279 ? -18.946 15.779 18.808 1.00 84.00 279 GLN A N 1
ATOM 2149 C CA . GLN A 1 279 ? -18.332 15.401 17.543 1.00 84.00 279 GLN A CA 1
ATOM 2150 C C . GLN A 1 279 ? -18.407 13.895 17.280 1.00 84.00 279 GLN A C 1
ATOM 2152 O O . GLN A 1 279 ? -18.306 13.507 16.119 1.00 84.00 279 GLN A O 1
ATOM 2157 N N . TYR A 1 280 ? -18.610 13.059 18.302 1.00 85.56 280 TYR A N 1
ATOM 2158 C CA . TYR A 1 280 ? -18.709 11.607 18.150 1.00 85.56 280 TYR A CA 1
ATOM 2159 C C . TYR A 1 280 ? -20.113 11.154 17.698 1.00 85.56 280 TYR A C 1
ATOM 2161 O O . TYR A 1 280 ? -20.238 10.322 16.805 1.00 85.56 280 TYR A O 1
ATOM 2169 N N . ASP A 1 281 ? -21.177 11.752 18.240 1.00 87.00 281 ASP A N 1
ATOM 2170 C CA . ASP A 1 281 ? -22.557 11.637 17.731 1.00 87.00 281 ASP A CA 1
ATOM 2171 C C . ASP A 1 281 ? -23.375 12.824 18.258 1.00 87.00 281 ASP A C 1
ATOM 2173 O O . ASP A 1 281 ? -23.207 13.213 19.413 1.00 87.00 281 ASP A O 1
ATOM 2177 N N . ALA A 1 282 ? -24.268 13.416 17.464 1.00 86.62 282 ALA A N 1
ATOM 2178 C CA . ALA A 1 282 ? -25.070 14.557 17.910 1.00 86.62 282 ALA A CA 1
ATOM 2179 C C . ALA A 1 282 ? -26.118 14.180 18.980 1.00 86.62 282 ALA A C 1
ATOM 2181 O O . ALA A 1 282 ? -26.487 15.023 19.797 1.00 86.62 282 ALA A O 1
ATOM 2182 N N . ILE A 1 283 ? -26.578 12.925 19.004 1.00 89.62 283 ILE A N 1
ATOM 2183 C CA . ILE A 1 283 ? -27.646 12.426 19.876 1.00 89.62 283 ILE A CA 1
ATOM 2184 C C . ILE A 1 283 ? -27.024 11.732 21.101 1.00 89.62 283 ILE A C 1
ATOM 2186 O O . ILE A 1 283 ? -26.444 10.655 20.951 1.00 89.62 283 ILE A O 1
ATOM 2190 N N . PRO A 1 284 ? -27.193 12.263 22.330 1.00 88.19 284 PRO A N 1
ATOM 2191 C CA . PRO A 1 284 ? -26.548 11.716 23.531 1.00 88.19 284 PRO A CA 1
ATOM 2192 C C . PRO A 1 284 ? -26.820 10.223 23.778 1.00 88.19 284 PRO A C 1
ATOM 2194 O O . PRO A 1 284 ? -25.890 9.459 24.005 1.00 88.19 284 PRO A O 1
ATOM 2197 N N . ALA A 1 285 ? -28.072 9.775 23.632 1.00 88.56 285 ALA A N 1
ATOM 2198 C CA . ALA A 1 285 ? -28.433 8.368 23.837 1.00 88.56 285 ALA A CA 1
ATOM 2199 C C . ALA A 1 285 ? -27.764 7.417 22.822 1.00 88.56 285 ALA A C 1
ATOM 2201 O O . ALA A 1 285 ? -27.399 6.289 23.159 1.00 88.56 285 ALA A O 1
ATOM 2202 N N . ASN A 1 286 ? -27.573 7.863 21.573 1.00 89.19 286 ASN A N 1
ATOM 2203 C CA . ASN A 1 286 ? -26.818 7.092 20.585 1.00 89.19 286 ASN A CA 1
ATOM 2204 C C . ASN A 1 286 ? -25.332 7.100 20.917 1.00 89.19 286 ASN A C 1
ATOM 2206 O O . ASN A 1 286 ? -24.701 6.050 20.836 1.00 89.19 286 ASN A O 1
ATOM 2210 N N . ARG A 1 287 ? -24.801 8.256 21.325 1.00 90.31 287 ARG A N 1
ATOM 2211 C CA . ARG A 1 287 ? -23.405 8.441 21.715 1.00 90.31 287 ARG A CA 1
ATOM 2212 C C . ARG A 1 287 ? -22.991 7.467 22.813 1.00 90.31 287 ARG A C 1
ATOM 2214 O O . ARG A 1 287 ? -22.047 6.708 22.618 1.00 90.31 287 ARG A O 1
ATOM 2221 N N . GLU A 1 288 ? -23.750 7.415 23.907 1.00 89.12 288 GLU A N 1
ATOM 2222 C CA . GLU A 1 288 ? -23.513 6.490 25.023 1.00 89.12 288 GLU A CA 1
ATOM 2223 C C . GLU A 1 288 ? -23.533 5.032 24.554 1.00 89.12 288 GLU A C 1
ATOM 2225 O O . GLU A 1 288 ? -22.617 4.262 24.843 1.00 89.12 288 GLU A O 1
ATOM 2230 N N . ARG A 1 289 ? -24.541 4.653 23.757 1.00 90.88 289 ARG A N 1
ATOM 2231 C CA . ARG A 1 289 ? -24.668 3.291 23.225 1.00 90.88 289 ARG A CA 1
ATOM 2232 C C . ARG A 1 289 ? -23.515 2.923 22.289 1.00 90.88 289 ARG A C 1
ATOM 2234 O O . ARG A 1 289 ? -23.024 1.797 22.343 1.00 90.88 289 ARG A O 1
ATOM 2241 N N . LEU A 1 290 ? -23.109 3.820 21.393 1.00 92.06 290 LEU A N 1
ATOM 2242 C CA . LEU A 1 290 ? -22.007 3.591 20.456 1.00 92.06 290 LEU A CA 1
ATOM 2243 C C . LEU A 1 290 ? -20.684 3.464 21.206 1.00 92.06 290 LEU A C 1
ATOM 2245 O O . LEU A 1 290 ? -19.925 2.530 20.932 1.00 92.06 290 LEU A O 1
ATOM 2249 N N . ALA A 1 291 ? -20.462 4.339 22.187 1.00 92.50 291 ALA A N 1
ATOM 2250 C CA . ALA A 1 291 ? -19.244 4.356 22.971 1.00 92.50 291 ALA A CA 1
ATOM 2251 C C . ALA A 1 291 ? -19.116 3.123 23.876 1.00 92.50 291 ALA A C 1
ATOM 2253 O O . ALA A 1 291 ? -18.061 2.493 23.894 1.00 92.50 291 ALA A O 1
ATOM 2254 N N . ALA A 1 292 ? -20.205 2.705 24.531 1.00 91.12 292 ALA A N 1
ATOM 2255 C CA . ALA A 1 292 ? -20.251 1.473 25.323 1.00 91.12 292 ALA A CA 1
ATOM 2256 C C . ALA A 1 292 ? -19.957 0.214 24.485 1.00 91.12 292 ALA A C 1
ATOM 2258 O O . ALA A 1 292 ? -19.399 -0.754 24.990 1.00 91.12 292 ALA A O 1
ATOM 2259 N N . ASN A 1 293 ? -20.294 0.234 23.191 1.00 92.81 293 ASN A N 1
ATOM 2260 C CA . ASN A 1 293 ? -19.985 -0.846 22.249 1.00 92.81 293 ASN A CA 1
ATOM 2261 C C . ASN A 1 293 ? -18.622 -0.686 21.551 1.00 92.81 293 ASN A C 1
ATOM 2263 O O . ASN A 1 293 ? -18.293 -1.479 20.664 1.00 92.81 293 ASN A O 1
ATOM 2267 N N . GLY A 1 294 ? -17.853 0.355 21.886 1.00 95.12 294 GLY A N 1
ATOM 2268 C CA . GLY A 1 294 ? -16.555 0.621 21.276 1.00 95.12 294 GLY A CA 1
ATOM 2269 C C . GLY A 1 294 ? -16.640 0.930 19.782 1.00 95.12 294 GLY A C 1
ATOM 2270 O O . GLY A 1 294 ? -15.751 0.543 19.030 1.00 95.12 294 GLY A O 1
ATOM 2271 N N . THR A 1 295 ? -17.733 1.529 19.308 1.00 95.38 295 THR A N 1
ATOM 2272 C CA . THR A 1 295 ? -17.963 1.712 17.865 1.00 95.38 295 THR A CA 1
ATOM 2273 C C . THR A 1 295 ? -17.070 2.813 17.302 1.00 95.38 295 THR A C 1
ATOM 2275 O O . THR A 1 295 ? -16.899 3.855 17.926 1.00 95.38 295 THR A O 1
ATOM 2278 N N . PHE A 1 296 ? -16.496 2.632 16.118 1.00 95.56 296 PHE A N 1
ATOM 2279 C CA . PHE A 1 296 ? -15.761 3.722 15.472 1.00 95.56 296 PHE A CA 1
ATOM 2280 C C . PHE A 1 296 ? -16.727 4.682 14.789 1.00 95.56 296 PHE A C 1
ATOM 2282 O O . PHE A 1 296 ? -17.680 4.258 14.134 1.00 95.56 296 PHE A O 1
ATOM 2289 N N . LEU A 1 297 ? -16.446 5.977 14.890 1.00 93.38 297 LEU A N 1
ATOM 2290 C CA . LEU A 1 297 ? -17.039 6.969 14.009 1.00 93.38 297 LEU A CA 1
ATOM 2291 C C . LEU A 1 297 ? -16.128 7.128 12.791 1.00 93.38 297 LEU A C 1
ATOM 2293 O O . LEU A 1 297 ? -15.048 7.708 12.901 1.00 93.38 297 LEU A O 1
ATOM 2297 N N . PHE A 1 298 ? -16.583 6.653 11.634 1.00 92.62 298 PHE A N 1
ATOM 2298 C CA . PHE A 1 298 ? -15.920 6.874 10.350 1.00 92.62 298 PHE A CA 1
ATOM 2299 C C . PHE A 1 298 ? -16.599 8.020 9.599 1.00 92.62 298 PHE A C 1
ATOM 2301 O O . PHE A 1 298 ? -17.770 7.925 9.237 1.00 92.62 298 PHE A O 1
ATOM 2308 N N . ARG A 1 299 ? -15.854 9.090 9.317 1.00 90.50 299 ARG A N 1
ATOM 2309 C CA . ARG A 1 299 ? -16.268 10.182 8.427 1.00 90.50 299 ARG A CA 1
ATOM 2310 C C . ARG A 1 299 ? -15.394 10.169 7.182 1.00 90.50 299 ARG A C 1
ATOM 2312 O O . ARG A 1 299 ? -14.377 10.861 7.122 1.00 90.50 299 ARG A O 1
ATOM 2319 N N . THR A 1 300 ? -15.786 9.372 6.192 1.00 85.69 300 THR A N 1
ATOM 2320 C CA . THR A 1 300 ? -14.959 9.094 5.008 1.00 85.69 300 THR A CA 1
ATOM 2321 C C . THR A 1 300 ? -14.676 10.328 4.156 1.00 85.69 300 THR A C 1
ATOM 2323 O O . THR A 1 300 ? -13.535 10.529 3.748 1.00 85.69 300 THR A O 1
ATOM 2326 N N . CYS A 1 301 ? -15.663 11.213 3.973 1.00 83.19 301 CYS A N 1
ATOM 2327 C CA . CYS A 1 301 ? -15.518 12.436 3.171 1.00 83.19 301 CYS A CA 1
ATOM 2328 C C . CYS A 1 301 ? -14.467 13.415 3.719 1.00 83.19 301 CYS A C 1
ATOM 2330 O O . CYS A 1 301 ? -13.840 14.137 2.949 1.00 83.19 301 CYS A O 1
ATOM 2332 N N . VAL A 1 302 ? -14.267 13.441 5.041 1.00 88.19 302 VAL A N 1
ATOM 2333 C CA . VAL A 1 302 ? -13.269 14.296 5.717 1.00 88.19 302 VAL A CA 1
ATOM 2334 C C . VAL A 1 302 ? -12.107 13.490 6.304 1.00 88.19 302 VAL A C 1
ATOM 2336 O O . VAL A 1 302 ? -11.271 14.036 7.021 1.00 88.19 302 VAL A O 1
ATOM 2339 N N . ARG A 1 303 ? -12.047 12.187 5.997 1.00 91.06 303 ARG A N 1
ATOM 2340 C CA . ARG A 1 303 ? -10.987 11.254 6.403 1.00 91.06 303 ARG A CA 1
ATOM 2341 C C . ARG A 1 303 ? -10.717 11.288 7.906 1.00 91.06 303 ARG A C 1
ATOM 2343 O O . ARG A 1 303 ? -9.568 11.319 8.335 1.00 91.06 303 ARG A O 1
ATOM 2350 N N . THR A 1 304 ? -11.776 11.321 8.709 1.00 93.56 304 THR A N 1
ATOM 2351 C CA . THR A 1 304 ? -11.672 11.329 10.172 1.00 93.56 304 THR A CA 1
ATOM 2352 C C . THR A 1 304 ? -12.206 10.028 10.748 1.00 93.56 304 THR A C 1
ATOM 23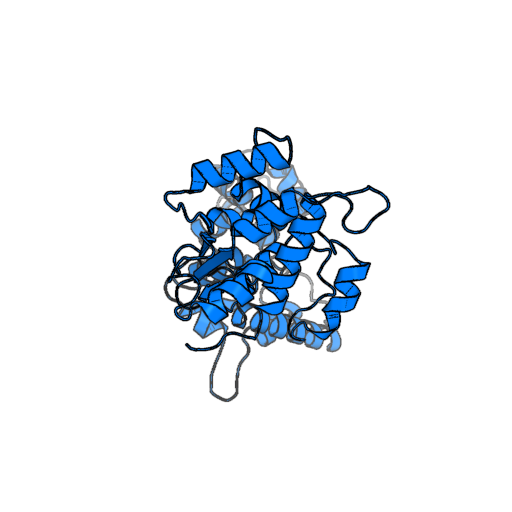54 O O . THR A 1 304 ? -13.311 9.604 10.413 1.00 93.56 304 THR A O 1
ATOM 2357 N N . VAL A 1 305 ? -11.432 9.420 11.638 1.00 95.38 305 VAL A N 1
ATOM 2358 C CA . VAL A 1 305 ? -11.798 8.241 12.411 1.00 95.38 305 VAL A CA 1
ATOM 2359 C C . VAL A 1 305 ? -11.619 8.557 13.886 1.00 95.38 305 VAL A C 1
ATOM 2361 O O . VAL A 1 305 ? -10.529 8.913 14.332 1.00 95.38 305 VAL A O 1
ATOM 2364 N N . MET A 1 306 ? -12.699 8.432 14.645 1.00 95.50 306 MET A N 1
ATOM 2365 C CA . MET A 1 306 ? -12.688 8.638 16.090 1.00 95.50 306 MET A CA 1
ATOM 2366 C C . MET A 1 306 ? -13.144 7.372 16.799 1.00 95.50 306 MET A C 1
ATOM 2368 O O . MET A 1 306 ? -14.084 6.710 16.351 1.00 95.50 306 MET A O 1
ATOM 2372 N N . TYR A 1 307 ? -12.503 7.055 17.919 1.00 95.88 307 TYR A N 1
ATOM 2373 C CA . TYR A 1 307 ? -12.878 5.923 18.760 1.00 95.88 307 TYR A CA 1
ATOM 2374 C C . TYR A 1 307 ? -13.070 6.351 20.221 1.00 95.88 307 TYR A C 1
ATOM 2376 O O . TYR A 1 307 ? -12.360 7.238 20.702 1.00 95.88 307 TYR A O 1
ATOM 2384 N N . PRO A 1 308 ? -14.019 5.736 20.944 1.00 96.06 308 PRO A N 1
ATOM 2385 C CA . PRO A 1 308 ? -14.327 6.107 22.320 1.00 96.06 308 PRO A CA 1
ATOM 2386 C C . PRO A 1 308 ? -13.181 5.696 23.248 1.00 96.06 308 PRO A C 1
ATOM 2388 O O . PRO A 1 308 ? -12.863 4.511 23.376 1.00 96.06 308 PRO A O 1
ATOM 2391 N N . VAL A 1 309 ? -12.555 6.673 23.904 1.00 96.50 309 VAL A N 1
ATOM 2392 C CA . VAL A 1 309 ? -11.374 6.427 24.745 1.00 96.50 309 VAL A CA 1
ATOM 2393 C C . VAL A 1 309 ? -11.679 5.527 25.939 1.00 96.50 309 VAL A C 1
ATOM 2395 O O . VAL A 1 309 ? -10.889 4.637 26.250 1.00 96.50 309 VAL A O 1
ATOM 2398 N N . ASP A 1 310 ? -12.857 5.690 26.542 1.00 95.25 310 ASP A N 1
ATOM 2399 C CA . ASP A 1 310 ? -13.272 4.922 27.717 1.00 95.25 310 ASP A CA 1
ATOM 2400 C C . ASP A 1 310 ? -13.376 3.425 27.410 1.00 95.25 310 ASP A C 1
ATOM 2402 O O . ASP A 1 310 ? -13.075 2.597 28.265 1.00 95.25 310 ASP A O 1
ATOM 2406 N N . TYR A 1 311 ? -13.710 3.061 26.166 1.00 97.31 311 TYR A N 1
ATOM 2407 C CA . TYR A 1 311 ? -13.717 1.663 25.741 1.00 97.31 311 TYR A CA 1
ATOM 2408 C C . TYR A 1 311 ? -12.300 1.077 25.714 1.00 97.31 311 TYR A C 1
ATOM 2410 O O . TYR A 1 311 ? -12.081 -0.034 26.186 1.00 97.31 311 TYR A O 1
ATOM 2418 N N . VAL A 1 312 ? -11.314 1.836 25.222 1.00 97.38 312 VAL A N 1
ATOM 2419 C CA . VAL A 1 312 ? -9.907 1.399 25.217 1.00 97.38 312 VAL A CA 1
ATOM 2420 C C . VAL A 1 312 ? -9.365 1.277 26.636 1.00 97.38 312 VAL A C 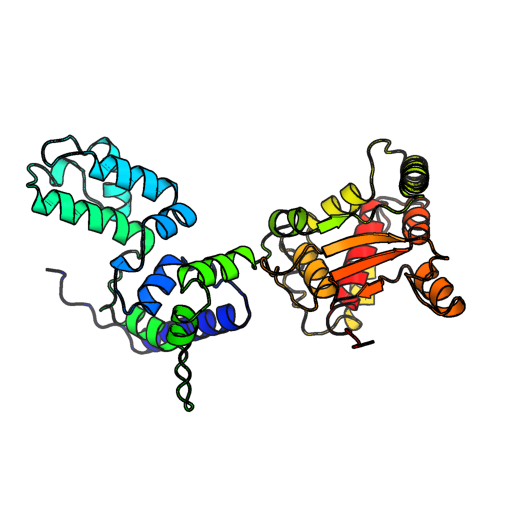1
ATOM 2422 O O . VAL A 1 312 ? -8.673 0.311 26.943 1.00 97.38 312 VAL A O 1
ATOM 2425 N N . LEU A 1 313 ? -9.698 2.225 27.514 1.00 97.56 313 LEU A N 1
ATOM 2426 C CA . LEU A 1 313 ? -9.315 2.158 28.925 1.00 97.56 313 LEU A CA 1
ATOM 2427 C C . LEU A 1 313 ? -9.975 0.966 29.629 1.00 97.56 313 LEU A C 1
ATOM 2429 O O . LEU A 1 313 ? -9.321 0.292 30.420 1.00 97.56 313 LEU A O 1
ATOM 2433 N N . HIS A 1 314 ? -11.228 0.648 29.296 1.00 96.94 314 HIS A N 1
ATOM 2434 C CA . HIS A 1 314 ? -11.901 -0.546 29.801 1.00 96.94 314 HIS A CA 1
ATOM 2435 C C . HIS A 1 314 ? -11.224 -1.840 29.325 1.00 96.94 314 HIS A C 1
ATOM 2437 O O . HIS A 1 314 ? -11.002 -2.740 30.133 1.00 96.94 314 HIS A O 1
ATOM 2443 N N . LEU A 1 315 ? -10.818 -1.917 28.051 1.00 97.19 315 LEU A N 1
ATOM 2444 C CA . LEU A 1 315 ? -9.984 -3.020 27.564 1.00 97.19 315 LEU A CA 1
ATOM 2445 C C . LEU A 1 315 ? -8.657 -3.087 28.341 1.00 97.19 315 LEU A C 1
ATOM 2447 O O . LEU A 1 315 ? -8.242 -4.166 28.747 1.00 97.19 315 LEU A O 1
ATOM 2451 N N . ALA A 1 316 ? -8.002 -1.962 28.620 1.00 97.38 316 ALA A N 1
ATOM 2452 C CA . ALA A 1 316 ? -6.741 -1.952 29.368 1.00 97.38 316 ALA A CA 1
ATOM 2453 C C . ALA A 1 316 ? -6.879 -2.472 30.811 1.00 97.38 316 ALA A C 1
ATOM 2455 O O . ALA A 1 316 ? -5.936 -3.044 31.345 1.00 97.38 316 ALA A O 1
ATOM 2456 N N . GLN A 1 317 ? -8.053 -2.313 31.428 1.00 96.44 317 GLN A N 1
ATOM 2457 C CA . GLN A 1 317 ? -8.373 -2.850 32.758 1.00 96.44 317 GLN A CA 1
ATOM 2458 C C . GLN A 1 317 ? -8.736 -4.346 32.749 1.00 96.44 317 GLN A C 1
ATOM 2460 O O . GLN A 1 317 ? -8.916 -4.946 33.815 1.00 96.44 317 GLN A O 1
ATOM 2465 N N . GLY A 1 318 ? -8.898 -4.939 31.563 1.00 93.62 318 GLY A N 1
ATOM 2466 C CA . GLY A 1 318 ? -9.261 -6.339 31.395 1.00 93.62 318 GLY A CA 1
ATOM 2467 C C . GLY A 1 318 ? -8.264 -7.286 32.064 1.00 93.62 318 GLY A C 1
ATOM 2468 O O . GLY A 1 318 ? -7.071 -7.006 32.176 1.00 93.62 318 GLY A O 1
ATOM 2469 N N . ARG A 1 319 ? -8.763 -8.437 32.522 1.00 93.44 319 ARG A N 1
ATOM 2470 C CA . ARG A 1 319 ? -7.918 -9.522 33.031 1.00 93.44 319 ARG A CA 1
ATOM 2471 C C . ARG A 1 319 ? -7.726 -10.543 31.927 1.00 93.44 319 ARG A C 1
ATOM 2473 O O . ARG A 1 319 ? -8.698 -11.160 31.501 1.00 93.44 319 ARG A O 1
ATOM 2480 N N . TYR A 1 320 ? -6.480 -10.717 31.518 1.00 95.50 320 TYR A N 1
ATOM 2481 C CA . TYR A 1 320 ? -6.096 -11.594 30.422 1.00 95.50 320 TYR A CA 1
ATOM 2482 C C . TYR A 1 320 ? -5.230 -12.743 30.932 1.00 95.50 320 TYR A C 1
ATOM 2484 O O . TYR A 1 320 ? -4.519 -12.599 31.930 1.00 95.50 320 TYR A O 1
ATOM 2492 N N . SER A 1 321 ? -5.309 -13.887 30.261 1.00 93.69 321 SER A N 1
ATOM 2493 C CA . SER A 1 321 ? -4.442 -15.040 30.506 1.00 93.69 321 SER A CA 1
ATOM 2494 C C . SER A 1 321 ? -3.991 -15.622 29.165 1.00 93.69 321 SER A C 1
ATOM 2496 O O . SER A 1 321 ? -4.808 -15.660 28.243 1.00 93.69 321 SER A O 1
ATOM 2498 N N . PRO A 1 322 ? -2.746 -16.122 29.053 1.00 91.81 322 PRO A N 1
ATOM 2499 C CA . PRO A 1 322 ? -2.223 -16.711 27.817 1.00 91.81 322 PRO A CA 1
ATOM 2500 C C . PRO A 1 322 ? -3.057 -17.869 27.247 1.00 91.81 322 PRO A C 1
ATOM 2502 O O . PRO A 1 322 ? -2.943 -18.195 26.070 1.00 91.81 322 PRO A O 1
ATOM 2505 N N . GLU A 1 323 ? -3.871 -18.515 28.083 1.00 92.25 323 GLU A N 1
ATOM 2506 C CA . GLU A 1 323 ? -4.745 -19.635 27.729 1.00 92.25 323 GLU A CA 1
ATOM 2507 C C . GLU A 1 323 ? -6.164 -19.196 27.327 1.00 92.25 323 GLU A C 1
ATOM 2509 O O . GLU A 1 323 ? -6.972 -20.024 26.900 1.00 92.25 323 GLU A O 1
ATOM 2514 N N . SER A 1 324 ? -6.488 -17.913 27.497 1.00 91.69 324 SER A N 1
ATOM 2515 C CA . SER A 1 324 ? -7.775 -17.317 27.143 1.00 91.69 324 SER A CA 1
ATOM 2516 C C . SER A 1 324 ? -7.680 -16.507 25.854 1.00 91.69 324 SER A C 1
ATOM 2518 O O . SER A 1 324 ? -6.598 -16.131 25.418 1.00 91.69 324 SER A O 1
ATOM 2520 N N . GLU A 1 325 ? -8.830 -16.220 25.253 1.00 90.81 325 GLU A N 1
ATOM 2521 C CA . GLU A 1 325 ? -8.920 -15.336 24.099 1.00 90.81 325 GLU A CA 1
ATOM 2522 C C . GLU A 1 325 ? -9.787 -14.130 24.475 1.00 90.81 325 GLU A C 1
ATOM 2524 O O . GLU A 1 325 ? -10.982 -14.323 24.743 1.00 90.81 325 GLU A O 1
ATOM 2529 N N . PRO A 1 326 ? -9.244 -12.899 24.493 1.00 95.69 326 PRO A N 1
ATOM 2530 C CA . PRO A 1 326 ? -7.854 -12.491 24.195 1.00 95.69 326 PRO A CA 1
ATOM 2531 C C . PRO A 1 326 ? -6.804 -12.908 25.247 1.00 95.69 326 PRO A C 1
ATOM 2533 O O . PRO A 1 326 ? -7.096 -12.923 26.444 1.00 95.69 326 PRO A O 1
ATOM 2536 N N . ALA A 1 327 ? -5.570 -13.169 24.797 1.00 95.19 327 ALA A N 1
ATOM 2537 C CA . ALA A 1 327 ? -4.450 -13.597 25.639 1.00 95.19 327 ALA A CA 1
ATOM 2538 C C . ALA A 1 327 ? -3.805 -12.453 26.435 1.00 95.19 327 ALA A C 1
ATOM 2540 O O . ALA A 1 327 ? -3.307 -12.654 27.546 1.00 95.19 327 ALA A O 1
ATOM 2541 N N . ASP A 1 328 ? -3.828 -11.244 25.873 1.00 96.00 328 ASP A N 1
ATOM 2542 C CA . ASP A 1 328 ? -3.352 -10.015 26.497 1.00 96.00 328 ASP A CA 1
ATOM 2543 C C . ASP A 1 328 ? -4.145 -8.783 26.017 1.00 96.00 328 ASP A C 1
ATOM 2545 O O . ASP A 1 328 ? -5.042 -8.862 25.171 1.00 96.00 328 ASP A O 1
ATOM 2549 N N . PHE A 1 329 ? -3.815 -7.616 26.577 1.00 97.31 329 PHE A N 1
ATOM 2550 C CA . PHE A 1 329 ? -4.449 -6.352 26.202 1.00 97.31 329 PHE A CA 1
ATOM 2551 C C . PHE A 1 329 ? -4.218 -5.976 24.731 1.00 97.31 329 PHE A C 1
ATOM 2553 O O . PHE A 1 329 ? -5.129 -5.447 24.092 1.00 97.31 329 PHE A O 1
ATOM 2560 N N . GLN A 1 330 ? -3.021 -6.222 24.188 1.00 96.75 330 GLN A N 1
ATOM 2561 C CA . GLN A 1 330 ? -2.717 -5.865 22.803 1.00 96.75 330 GLN A CA 1
ATOM 2562 C C . GLN A 1 330 ? -3.552 -6.713 21.843 1.00 96.75 330 GLN A C 1
ATOM 2564 O O . GLN A 1 330 ? -4.085 -6.175 20.878 1.00 96.75 330 GLN A O 1
ATOM 2569 N N . GLU A 1 331 ? -3.730 -8.002 22.121 1.00 96.88 331 GLU A N 1
ATOM 2570 C CA . GLU A 1 331 ? -4.577 -8.873 21.313 1.00 96.88 331 GLU A CA 1
ATOM 2571 C C . GLU A 1 331 ? -6.055 -8.460 21.391 1.00 96.88 331 GLU A C 1
ATOM 2573 O O . GLU A 1 331 ? -6.737 -8.403 20.364 1.00 96.88 331 GLU A O 1
ATOM 2578 N N . ALA A 1 332 ? -6.541 -8.090 22.583 1.00 97.69 332 ALA A N 1
ATOM 2579 C CA . ALA A 1 332 ? -7.891 -7.555 22.767 1.00 97.69 332 ALA A CA 1
ATOM 2580 C C . ALA A 1 332 ? -8.114 -6.273 21.946 1.00 97.69 332 ALA A C 1
ATOM 2582 O O . ALA A 1 332 ? -9.133 -6.119 21.263 1.00 97.69 332 ALA A O 1
ATOM 2583 N N . PHE A 1 333 ? -7.138 -5.361 21.992 1.00 98.19 333 PHE A N 1
ATOM 2584 C CA . PHE A 1 333 ? -7.138 -4.123 21.222 1.00 98.19 333 PHE A CA 1
ATOM 2585 C C . PHE A 1 333 ? -7.099 -4.395 19.714 1.00 98.19 333 PHE A C 1
ATOM 2587 O O . PHE A 1 333 ? -7.890 -3.816 18.969 1.00 98.19 333 PHE A O 1
ATOM 2594 N N . ASP A 1 334 ? -6.233 -5.303 19.262 1.00 98.19 334 ASP A N 1
ATOM 2595 C CA . ASP A 1 334 ? -6.082 -5.670 17.856 1.00 98.19 334 ASP A CA 1
ATOM 2596 C C . ASP A 1 334 ? -7.362 -6.295 17.289 1.00 98.19 334 ASP A C 1
ATOM 2598 O O . ASP A 1 334 ? -7.787 -5.943 16.184 1.00 98.19 334 ASP A O 1
ATOM 2602 N N . PHE A 1 335 ? -8.003 -7.192 18.045 1.00 97.81 335 PHE A N 1
ATOM 2603 C CA . PHE A 1 335 ? -9.287 -7.784 17.674 1.00 97.81 335 PHE A CA 1
ATOM 2604 C C . PHE A 1 335 ? -10.376 -6.728 17.529 1.00 97.81 335 PHE A C 1
ATOM 2606 O O . PHE A 1 335 ? -11.072 -6.679 16.508 1.00 97.81 335 PHE A O 1
ATOM 2613 N N . TRP A 1 336 ? -10.496 -5.848 18.521 1.00 97.94 336 TRP A N 1
ATOM 2614 C CA . TRP A 1 336 ? -11.452 -4.753 18.488 1.00 97.94 336 TRP A CA 1
ATOM 2615 C C . TRP A 1 336 ? -11.215 -3.821 17.289 1.00 97.94 336 TRP A C 1
ATOM 2617 O O . TRP A 1 336 ? -12.145 -3.593 16.510 1.00 97.94 336 TRP A O 1
ATOM 2627 N N . MET A 1 337 ? -9.980 -3.352 17.087 1.00 97.88 337 MET A N 1
ATOM 2628 C CA . MET A 1 337 ? -9.581 -2.503 15.958 1.00 97.88 337 MET A CA 1
ATOM 2629 C C . MET A 1 337 ? -9.914 -3.150 14.613 1.00 97.88 337 MET A C 1
ATOM 2631 O O . MET A 1 337 ? -10.565 -2.526 13.769 1.00 97.88 337 MET A O 1
ATOM 2635 N N . LEU A 1 338 ? -9.500 -4.408 14.408 1.00 97.69 338 LEU A N 1
ATOM 2636 C CA . LEU A 1 338 ? -9.731 -5.115 13.150 1.00 97.69 338 LEU A CA 1
ATOM 2637 C C . LEU A 1 338 ? -11.225 -5.251 12.877 1.00 97.69 338 LEU A C 1
ATOM 2639 O O . LEU A 1 338 ? -11.689 -4.936 11.781 1.00 97.69 338 LEU A O 1
ATOM 2643 N N . ARG A 1 339 ? -11.990 -5.671 13.888 1.00 96.94 339 ARG A N 1
ATOM 2644 C CA . ARG A 1 339 ? -13.441 -5.819 13.788 1.00 96.94 339 ARG A CA 1
ATOM 2645 C C . ARG A 1 339 ? -14.114 -4.497 13.419 1.00 96.94 339 ARG A C 1
ATOM 2647 O O . ARG A 1 339 ? -14.973 -4.501 12.542 1.00 96.94 339 ARG A O 1
ATOM 2654 N N . GLN A 1 340 ? -13.738 -3.381 14.047 1.00 96.81 340 GLN A N 1
ATOM 2655 C CA . GLN A 1 340 ? -14.307 -2.064 13.732 1.00 96.81 340 GLN A CA 1
ATOM 2656 C C . GLN A 1 340 ? -13.980 -1.627 12.300 1.00 96.81 340 GLN A C 1
ATOM 2658 O O . GLN A 1 340 ? -14.876 -1.180 11.585 1.00 96.81 340 GLN A O 1
ATOM 2663 N N . CYS A 1 341 ? -12.739 -1.825 11.842 1.00 96.44 341 CYS A N 1
ATOM 2664 C CA . CYS A 1 341 ? -12.352 -1.518 10.463 1.00 96.44 341 CYS A CA 1
ATOM 2665 C C . CYS A 1 341 ? -13.166 -2.349 9.459 1.00 96.44 341 CYS A C 1
ATOM 2667 O O . CYS A 1 341 ? -13.785 -1.799 8.551 1.00 96.44 341 CYS A O 1
ATOM 2669 N N . LEU A 1 342 ? -13.245 -3.669 9.653 1.00 95.25 342 LEU A N 1
ATOM 2670 C CA . LEU A 1 342 ? -13.967 -4.565 8.744 1.00 95.25 342 LEU A CA 1
ATOM 2671 C C . LEU A 1 342 ? -15.481 -4.318 8.719 1.00 95.25 342 LEU A C 1
ATOM 2673 O O . LEU A 1 342 ? -16.104 -4.450 7.667 1.00 95.25 342 LEU A O 1
ATOM 2677 N N . LEU A 1 343 ? -16.079 -3.943 9.854 1.00 93.69 343 LEU A N 1
ATOM 2678 C CA . LEU A 1 343 ? -17.491 -3.553 9.917 1.00 93.69 343 LEU A CA 1
ATOM 2679 C C . LEU A 1 343 ? -17.761 -2.193 9.260 1.00 93.69 343 LEU A C 1
ATOM 2681 O O . LEU A 1 343 ? -18.879 -1.970 8.799 1.00 93.69 343 LEU A O 1
ATOM 2685 N N . GLY A 1 344 ? -16.771 -1.297 9.223 1.00 90.19 344 GLY A N 1
ATOM 2686 C CA . GLY A 1 344 ? -16.881 0.012 8.578 1.00 90.19 344 GLY A CA 1
ATOM 2687 C C . GLY A 1 344 ? -16.878 -0.051 7.047 1.00 90.19 344 GLY A C 1
ATOM 2688 O O . GLY A 1 344 ? -17.488 0.799 6.398 1.00 90.19 344 GLY A O 1
ATOM 2689 N N . ILE A 1 345 ? -16.242 -1.068 6.456 1.00 89.75 345 ILE A N 1
ATOM 2690 C CA . ILE A 1 345 ? -16.125 -1.218 4.998 1.00 89.75 345 ILE A CA 1
ATOM 2691 C C . ILE A 1 345 ? -17.484 -1.542 4.369 1.00 89.75 345 ILE A C 1
ATOM 2693 O O . ILE A 1 345 ? -18.177 -2.480 4.764 1.00 89.75 345 ILE A O 1
ATOM 2697 N N . GLY A 1 346 ? -17.854 -0.776 3.339 1.00 73.00 346 GLY A N 1
ATOM 2698 C CA . GLY A 1 346 ? -19.086 -1.000 2.574 1.00 73.00 346 GLY A CA 1
ATOM 2699 C C . GLY A 1 346 ? -20.366 -0.567 3.297 1.00 73.00 346 GLY A C 1
ATOM 2700 O O . GLY A 1 346 ? -21.457 -0.788 2.781 1.00 73.00 346 GLY A O 1
ATOM 2701 N N . ARG A 1 347 ? -20.248 0.070 4.470 1.00 70.44 347 ARG A N 1
ATOM 2702 C CA . ARG A 1 347 ? -21.376 0.618 5.247 1.00 70.44 347 ARG A CA 1
ATOM 2703 C C . ARG A 1 347 ? -21.343 2.146 5.348 1.00 70.44 347 ARG A C 1
ATOM 2705 O O . ARG A 1 347 ? -21.877 2.723 6.292 1.00 70.44 347 ARG A O 1
ATOM 2712 N N . HIS A 1 348 ? -20.699 2.805 4.388 1.00 60.06 348 HIS A N 1
ATOM 2713 C CA . HIS A 1 348 ? -20.594 4.260 4.359 1.00 60.06 348 HIS A CA 1
ATOM 2714 C C . HIS A 1 348 ? -21.955 4.874 4.018 1.00 60.06 348 HIS A C 1
ATOM 2716 O O . HIS A 1 348 ? -22.449 4.729 2.902 1.00 60.06 348 HIS A O 1
ATOM 2722 N N . ASN A 1 349 ? -22.550 5.566 4.986 1.00 39.94 349 ASN A N 1
ATOM 2723 C CA . ASN A 1 349 ? -23.737 6.376 4.760 1.00 39.94 349 ASN A CA 1
ATOM 2724 C C . ASN A 1 349 ? -23.302 7.799 4.386 1.00 39.94 349 ASN A C 1
ATOM 2726 O O . ASN A 1 349 ? -22.430 8.373 5.035 1.00 39.94 349 ASN A O 1
ATOM 2730 N N . LEU A 1 350 ? -23.917 8.359 3.343 1.00 31.25 350 LEU A N 1
ATOM 2731 C CA . LEU A 1 350 ? -23.861 9.785 3.013 1.00 31.25 350 LEU A CA 1
ATOM 2732 C C . LEU A 1 350 ? -24.711 10.548 4.041 1.00 31.25 350 LEU A C 1
ATOM 2734 O O . LEU A 1 350 ? -25.856 10.885 3.748 1.00 31.25 350 LEU A O 1
ATOM 2738 N N . ILE A 1 351 ? -24.215 10.734 5.264 1.00 31.44 351 ILE A N 1
ATOM 2739 C CA . ILE A 1 351 ? -24.858 11.618 6.247 1.00 31.44 351 ILE A CA 1
ATOM 2740 C C . ILE A 1 351 ? -23.826 12.599 6.774 1.00 31.44 351 ILE A C 1
ATOM 2742 O O . ILE A 1 351 ? -22.787 12.132 7.296 1.00 31.44 351 ILE A O 1
#

Secondary structure (DSSP, 8-state):
----PPPPPHHHHHHHHHHHHHHHHHHHTT---TTS-HHHHHHHHTTT-GGGS-HHHHHHH-HHHHHHHHHHHHS-TTS--GGGHHHHHHHHS--GGGG-S--HHHHHHHHHHHHHHHHHTT--TTSHHHHHHHHHHT---TTS--HHHHHHTSTTHHHHHHHHHHHH---SHHHHGGGEEE---TTHHHHHHHHHHHH--TT--HHHHHHHHHH--S-SSHHHHHHHGGGS-TTS-GGGTTSTTHHHHHHHHHHHSSSS--TTS--EEEEEE-TT-TTT-SSHHHHHHHHHTT--EEEGGGTEEEEEHHHHHHHHT----TTSSS-SHHHHHHHHHHHHHHHHTT-----